Protein AF-Q9ZDQ0-F1 (afdb_monomer_lite)

Radius of gyration: 18.72 Å; chains: 1; bounding box: 50×45×58 Å

Foldseek 3Di:
DDWDKAFPPQPPDDPVVNVVLCCQFVVDWDDLPCVVVLVVLLVVLVVVCVDPCCVPDPVNVLVSLLSQLQSLVNLLLSVLQLSLQSLQSNLVCLCVVRLFDNDPLSSLLSLLLSVVSPHPNSVVVCVPDDDDDPVSNVVSVVSNVLSVVCNVVPVVDTDTPLSSLQSSVVSQCVCCVQAVDGSLVGRDDPDCPHVSNSSVRMHTPDDCPDPPVHDRPDPDDPPPPPDD

pLDDT: mean 81.57, std 16.93, range [29.05, 97.5]

Structure (mmCIF, N/CA/C/O backbone):
data_AF-Q9ZDQ0-F1
#
_entry.id   AF-Q9ZDQ0-F1
#
loop_
_atom_site.group_PDB
_atom_site.id
_atom_site.type_symbol
_atom_site.label_atom_id
_atom_site.label_alt_id
_atom_site.label_comp_id
_atom_site.label_asym_id
_atom_site.label_entity_id
_atom_site.label_seq_id
_atom_site.pdbx_PDB_ins_code
_atom_site.Cartn_x
_atom_site.Cartn_y
_atom_site.Cartn_z
_atom_site.occupancy
_atom_site.B_iso_or_equiv
_atom_site.auth_seq_id
_atom_site.auth_comp_id
_atom_site.auth_asym_id
_atom_site.auth_atom_id
_atom_site.pdbx_PDB_model_num
ATOM 1 N N . MET A 1 1 ? -14.722 -1.500 18.841 1.00 64.31 1 MET A N 1
ATOM 2 C CA . MET A 1 1 ? -14.265 -2.898 18.975 1.00 64.31 1 MET A CA 1
ATOM 3 C C . MET A 1 1 ? -12.975 -2.979 18.197 1.00 64.31 1 MET A C 1
ATOM 5 O O . MET A 1 1 ? -13.022 -2.542 17.053 1.00 64.31 1 MET A O 1
ATOM 9 N N . PRO A 1 2 ? -11.865 -3.436 18.801 1.00 76.50 2 PRO A N 1
ATOM 10 C CA . PRO A 1 2 ? -10.567 -3.371 18.143 1.00 76.50 2 PRO A CA 1
ATOM 11 C C . PRO A 1 2 ? -10.614 -4.144 16.829 1.00 76.50 2 PRO A C 1
ATOM 13 O O . PRO A 1 2 ? -11.207 -5.222 16.775 1.00 76.50 2 PRO A O 1
ATOM 16 N N . PHE A 1 3 ? -9.992 -3.604 15.785 1.00 85.56 3 PHE A N 1
ATOM 17 C CA . PHE A 1 3 ? -9.803 -4.342 14.542 1.00 85.56 3 PHE A CA 1
ATOM 18 C C . PHE A 1 3 ? -9.032 -5.642 14.796 1.00 85.56 3 PHE A C 1
ATOM 20 O O . PHE A 1 3 ? -8.020 -5.654 15.498 1.00 85.56 3 PHE A O 1
ATOM 27 N N . ARG A 1 4 ? -9.524 -6.746 14.230 1.00 88.81 4 ARG A N 1
ATOM 28 C CA . ARG A 1 4 ? -8.978 -8.086 14.454 1.00 88.81 4 ARG A CA 1
ATOM 29 C C . ARG A 1 4 ? -8.427 -8.660 13.157 1.00 88.81 4 ARG A C 1
ATOM 31 O O . ARG A 1 4 ? -9.025 -8.512 12.096 1.00 88.81 4 ARG A O 1
ATOM 38 N N . TYR A 1 5 ? -7.301 -9.350 13.260 1.00 91.00 5 TYR A N 1
ATOM 39 C CA . TYR A 1 5 ? -6.652 -10.056 12.161 1.00 91.00 5 TYR A CA 1
ATOM 40 C C . TYR A 1 5 ? -5.910 -11.277 12.703 1.00 91.00 5 TYR A C 1
ATOM 42 O O . TYR A 1 5 ? -5.689 -11.402 13.909 1.00 91.00 5 TYR A O 1
ATOM 50 N N . LYS A 1 6 ? -5.544 -12.193 11.812 1.00 91.12 6 LYS A N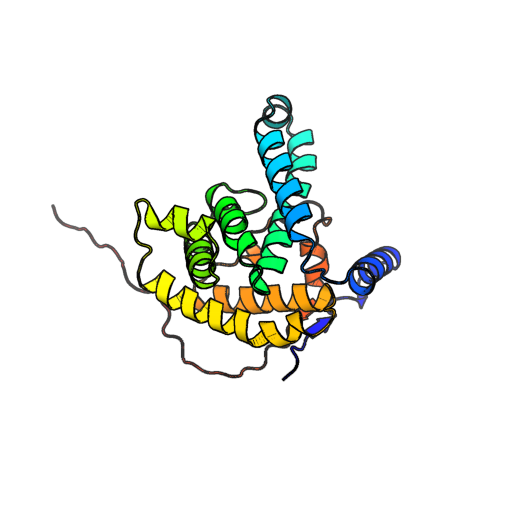 1
ATOM 51 C CA . LYS A 1 6 ? -4.737 -13.378 12.127 1.00 91.12 6 LYS A CA 1
ATOM 52 C C . LYS A 1 6 ? -3.620 -13.525 11.104 1.00 91.12 6 LYS A C 1
ATOM 54 O O . LYS A 1 6 ? -3.782 -13.128 9.949 1.00 91.12 6 LYS A O 1
ATOM 59 N N . ARG A 1 7 ? -2.511 -14.137 11.517 1.00 87.88 7 ARG A N 1
ATOM 60 C CA . ARG A 1 7 ? -1.507 -14.619 10.572 1.00 87.88 7 ARG A CA 1
ATOM 61 C C . ARG A 1 7 ? -1.985 -15.928 9.932 1.00 87.88 7 ARG A C 1
ATOM 63 O O . ARG A 1 7 ? -2.592 -16.756 10.611 1.00 87.88 7 ARG A O 1
ATOM 70 N N . ILE A 1 8 ? -1.724 -16.110 8.642 1.00 87.44 8 ILE A N 1
ATOM 71 C CA . ILE A 1 8 ? -2.087 -17.300 7.857 1.00 87.44 8 ILE A CA 1
ATOM 72 C C . ILE A 1 8 ? -0.880 -17.800 7.056 1.00 87.44 8 ILE A C 1
ATOM 74 O O . ILE A 1 8 ? 0.083 -17.065 6.861 1.00 87.44 8 ILE A O 1
ATOM 78 N N . ASN A 1 9 ? -0.933 -19.053 6.594 1.00 79.50 9 ASN A N 1
ATOM 79 C CA . ASN A 1 9 ? 0.072 -19.672 5.713 1.00 79.50 9 ASN A CA 1
ATOM 80 C C . ASN A 1 9 ? 1.514 -19.731 6.264 1.00 79.50 9 ASN A C 1
ATOM 82 O O . ASN A 1 9 ? 2.447 -19.918 5.496 1.00 79.50 9 ASN A O 1
ATOM 86 N N . ILE A 1 10 ? 1.718 -19.619 7.580 1.00 75.12 10 ILE A N 1
ATOM 87 C CA . ILE A 1 10 ? 3.060 -19.550 8.194 1.00 75.12 10 ILE A CA 1
ATOM 88 C C . ILE A 1 10 ? 3.822 -20.885 8.083 1.00 75.12 10 ILE A C 1
ATOM 90 O O . ILE A 1 10 ? 5.036 -20.903 7.907 1.00 75.12 10 ILE A O 1
ATOM 94 N N . GLU A 1 11 ? 3.123 -22.017 8.182 1.00 67.19 11 GLU A N 1
ATOM 95 C CA . GLU A 1 11 ? 3.738 -23.340 8.385 1.00 67.19 11 GLU A CA 1
ATOM 96 C C . GLU A 1 11 ? 4.517 -23.881 7.171 1.00 67.19 11 GLU A C 1
ATOM 98 O O . GLU A 1 11 ? 5.307 -24.811 7.318 1.00 67.19 11 GLU A O 1
ATOM 103 N N . ASN A 1 12 ? 4.344 -23.286 5.987 1.00 67.94 12 ASN A N 1
ATOM 104 C CA . ASN A 1 12 ? 4.921 -23.780 4.731 1.00 67.94 12 ASN A CA 1
ATOM 105 C C . ASN A 1 12 ? 6.244 -23.106 4.329 1.00 67.94 12 ASN A C 1
ATOM 107 O O . ASN A 1 12 ? 6.793 -23.435 3.276 1.00 67.94 12 ASN A O 1
ATOM 111 N N . HIS A 1 13 ? 6.759 -22.175 5.132 1.00 67.31 13 HIS A N 1
ATOM 112 C CA . HIS A 1 13 ? 7.913 -21.363 4.750 1.00 67.31 13 HIS A CA 1
ATOM 113 C C . HIS A 1 13 ? 9.228 -21.868 5.326 1.00 67.31 13 HIS A C 1
ATOM 115 O O . HIS A 1 13 ? 9.304 -22.427 6.425 1.00 67.31 13 HIS A O 1
ATOM 121 N N . ASN A 1 14 ? 10.302 -21.635 4.570 1.00 69.38 14 ASN A N 1
ATOM 122 C CA . ASN A 1 14 ? 11.639 -21.867 5.091 1.00 69.38 14 ASN A CA 1
ATOM 123 C C . ASN A 1 14 ? 11.929 -20.873 6.241 1.00 69.38 14 ASN A C 1
ATOM 125 O O . ASN A 1 14 ? 11.312 -19.812 6.363 1.00 69.38 14 ASN A O 1
ATOM 129 N N . LYS A 1 15 ? 12.874 -21.220 7.122 1.00 74.00 15 LYS A N 1
ATOM 130 C CA . LYS A 1 15 ? 13.178 -20.412 8.318 1.00 74.00 15 LYS A CA 1
ATOM 131 C C . LYS A 1 15 ? 13.634 -18.985 7.992 1.00 74.00 15 LYS A C 1
ATOM 133 O O . LYS A 1 15 ? 13.410 -18.091 8.805 1.00 74.00 15 LYS A O 1
ATOM 138 N N . ASP A 1 16 ? 14.277 -18.780 6.847 1.00 74.50 16 ASP A N 1
ATOM 139 C CA . ASP A 1 16 ? 14.817 -17.477 6.459 1.00 74.50 16 ASP A CA 1
ATOM 140 C C . ASP A 1 16 ? 13.704 -16.533 5.984 1.00 74.50 16 ASP A C 1
ATOM 142 O O . ASP A 1 16 ? 13.668 -15.379 6.404 1.00 74.50 16 ASP A O 1
ATOM 146 N N . GLU A 1 17 ? 12.738 -17.035 5.211 1.00 70.06 17 GLU A N 1
ATOM 147 C CA . GLU A 1 17 ? 11.522 -16.312 4.818 1.00 70.06 17 GLU A CA 1
ATOM 148 C C . GLU A 1 17 ? 10.702 -15.908 6.042 1.00 70.06 17 GLU A C 1
ATOM 150 O O . GLU A 1 17 ? 10.296 -14.753 6.152 1.00 70.06 17 GLU A O 1
ATOM 155 N N . LEU A 1 18 ? 10.533 -16.822 7.006 1.00 72.00 18 LEU A N 1
ATOM 156 C CA . LEU A 1 18 ? 9.861 -16.523 8.272 1.00 72.00 18 LEU A CA 1
ATOM 157 C C . LEU A 1 18 ? 10.600 -15.460 9.083 1.00 72.00 18 LEU A C 1
ATOM 159 O O . LEU A 1 18 ? 9.971 -14.567 9.643 1.00 72.00 18 LEU A O 1
ATOM 163 N N . LYS A 1 19 ? 11.935 -15.500 9.112 1.00 78.25 19 LYS A N 1
ATOM 164 C CA . LYS A 1 19 ? 12.730 -14.469 9.782 1.00 78.25 19 LYS A CA 1
ATOM 165 C C . LYS A 1 19 ? 12.579 -13.110 9.097 1.00 78.25 19 LYS A C 1
ATOM 167 O O . LYS A 1 19 ? 12.442 -12.106 9.790 1.00 78.25 19 LYS A O 1
ATOM 172 N N . SER A 1 20 ? 12.595 -13.057 7.765 1.00 74.81 20 SER A N 1
ATOM 173 C CA . SER A 1 20 ? 12.363 -11.823 7.004 1.00 74.81 20 SER A CA 1
ATOM 174 C C . SER A 1 20 ? 10.948 -11.281 7.200 1.00 74.81 20 SER A C 1
ATOM 176 O O . SER A 1 20 ? 10.789 -10.076 7.392 1.00 74.81 20 SER A O 1
ATOM 178 N N . LEU A 1 21 ? 9.946 -12.165 7.209 1.00 74.25 21 LEU A N 1
ATOM 179 C CA . LEU A 1 21 ? 8.557 -11.861 7.541 1.00 74.25 21 LEU A CA 1
ATOM 180 C C . LEU A 1 21 ? 8.470 -11.253 8.945 1.00 74.25 21 LEU A C 1
ATOM 182 O O . LEU A 1 21 ? 8.011 -10.127 9.088 1.00 74.25 21 LEU A O 1
ATOM 186 N N . ASP A 1 22 ? 8.990 -11.931 9.968 1.00 76.69 22 ASP A N 1
ATOM 187 C CA . ASP A 1 22 ? 8.963 -11.442 11.349 1.00 76.69 22 ASP A CA 1
ATOM 188 C C . ASP A 1 22 ? 9.745 -10.138 11.526 1.00 76.69 22 ASP A C 1
ATOM 190 O O . ASP A 1 22 ? 9.294 -9.248 12.244 1.00 76.69 22 ASP A O 1
ATOM 194 N N . MET A 1 23 ? 10.900 -9.982 10.876 1.00 75.81 23 MET A N 1
ATOM 195 C CA . MET A 1 23 ? 11.626 -8.712 10.890 1.00 75.81 23 MET A CA 1
ATOM 196 C C . MET A 1 23 ? 10.771 -7.602 10.283 1.00 75.81 23 MET A C 1
ATOM 198 O O . MET A 1 23 ? 10.612 -6.550 10.894 1.00 75.81 23 MET A O 1
ATOM 202 N N . MET A 1 24 ? 10.173 -7.833 9.114 1.00 71.75 24 MET A N 1
ATOM 203 C CA . MET A 1 24 ? 9.351 -6.822 8.461 1.00 71.75 24 MET A CA 1
ATOM 204 C C . MET A 1 24 ? 8.116 -6.462 9.284 1.00 71.75 24 MET A C 1
ATOM 206 O O . MET A 1 24 ? 7.836 -5.277 9.463 1.00 71.75 24 MET A O 1
ATOM 210 N N . LEU A 1 25 ? 7.394 -7.473 9.759 1.00 70.94 25 LEU A N 1
ATOM 211 C CA . LEU A 1 25 ? 6.097 -7.328 10.404 1.00 70.94 25 LEU A CA 1
ATOM 212 C C . LEU A 1 25 ? 6.203 -6.819 11.846 1.00 70.94 25 LEU A C 1
ATOM 214 O O . LEU A 1 25 ? 5.351 -6.039 12.269 1.00 70.94 25 LEU A O 1
ATOM 218 N N . ASN A 1 26 ? 7.255 -7.203 12.581 1.00 64.62 26 ASN A N 1
ATOM 219 C CA . ASN A 1 26 ? 7.435 -6.806 13.981 1.00 64.62 26 ASN A CA 1
ATOM 220 C C . ASN A 1 26 ? 8.299 -5.544 14.161 1.00 64.62 26 ASN A C 1
ATOM 222 O O . ASN A 1 26 ? 8.209 -4.908 15.209 1.00 64.62 26 ASN A O 1
ATOM 226 N N . GLN A 1 27 ? 9.162 -5.181 13.198 1.00 61.66 27 GLN A N 1
ATOM 227 C CA . GLN A 1 27 ? 10.071 -4.027 13.349 1.00 61.66 27 GLN A CA 1
ATOM 228 C C . GLN A 1 27 ? 9.581 -2.760 12.645 1.00 61.66 27 GLN A C 1
ATOM 230 O O . GLN A 1 27 ? 10.021 -1.666 13.000 1.00 61.66 27 GLN A O 1
ATOM 235 N N . ASN A 1 28 ? 8.668 -2.870 11.677 1.00 60.03 28 ASN A N 1
ATOM 236 C CA . ASN A 1 28 ? 8.104 -1.704 11.008 1.00 60.03 28 ASN A CA 1
ATOM 237 C C . ASN A 1 28 ? 6.747 -1.361 11.619 1.00 60.03 28 ASN A C 1
ATOM 239 O O . ASN A 1 28 ? 5.726 -1.980 11.322 1.00 60.03 28 ASN A O 1
ATOM 243 N N . TYR A 1 29 ? 6.740 -0.343 12.473 1.00 56.78 29 TYR A N 1
ATOM 244 C CA . TYR A 1 29 ? 5.507 0.344 12.824 1.00 56.78 29 TYR A CA 1
ATOM 245 C C . TYR A 1 29 ? 5.099 1.259 11.676 1.00 56.78 29 TYR A C 1
ATOM 247 O O . TYR A 1 29 ? 5.937 1.836 10.966 1.00 56.78 29 TYR A O 1
ATOM 255 N N . PHE A 1 30 ? 3.793 1.366 11.465 1.00 63.38 30 PHE A N 1
ATOM 256 C CA . PHE A 1 30 ? 3.258 2.238 10.444 1.00 63.38 30 PHE A CA 1
ATOM 257 C C . PHE A 1 30 ? 3.304 3.683 10.930 1.00 63.38 30 PHE A C 1
ATOM 259 O O . PHE A 1 30 ? 2.429 4.158 11.649 1.00 63.38 30 PHE A O 1
ATOM 266 N N . TYR A 1 31 ? 4.367 4.382 10.549 1.00 55.50 31 TYR A N 1
ATOM 267 C CA . TYR A 1 31 ? 4.528 5.792 10.859 1.00 55.50 31 TYR A CA 1
ATOM 268 C C . TYR A 1 31 ? 3.686 6.628 9.898 1.00 55.50 31 TYR A C 1
ATOM 270 O O . TYR A 1 31 ? 4.005 6.717 8.711 1.00 55.50 31 TYR A O 1
ATOM 278 N N . GLN A 1 32 ? 2.680 7.320 10.437 1.00 57.44 32 GLN A N 1
ATOM 279 C CA . GLN A 1 32 ? 1.882 8.324 9.715 1.00 57.44 32 GLN A CA 1
ATOM 280 C C . GLN A 1 32 ? 2.756 9.415 9.054 1.00 57.44 32 GLN A C 1
ATOM 282 O O . GLN A 1 32 ? 2.352 10.048 8.086 1.00 57.44 32 GLN A O 1
ATOM 287 N N . ASN A 1 33 ? 4.002 9.575 9.511 1.00 59.34 33 ASN A N 1
ATOM 288 C CA . ASN A 1 33 ? 4.962 10.560 9.009 1.00 59.34 33 ASN A CA 1
ATOM 289 C C . ASN A 1 33 ? 5.796 10.099 7.800 1.00 59.34 33 ASN A C 1
ATOM 291 O O . ASN A 1 33 ? 6.716 10.807 7.396 1.00 59.34 33 ASN A O 1
ATOM 295 N N . LYS A 1 34 ? 5.501 8.941 7.196 1.00 78.00 34 LYS A N 1
ATOM 296 C CA . LYS A 1 34 ? 6.222 8.471 5.998 1.00 78.00 34 LYS A CA 1
ATOM 297 C C . LYS A 1 34 ? 5.706 9.059 4.689 1.00 78.00 34 LYS A C 1
ATOM 299 O O . LYS A 1 34 ? 6.321 8.832 3.651 1.00 78.00 34 LYS A O 1
ATOM 304 N N . PHE A 1 35 ? 4.618 9.833 4.708 1.00 86.06 35 PHE A N 1
ATOM 305 C CA . PHE A 1 35 ? 4.045 10.360 3.471 1.00 86.06 35 PHE A CA 1
ATOM 306 C C . PHE A 1 35 ? 5.047 11.174 2.641 1.00 86.06 35 PHE A C 1
ATOM 308 O O . PHE A 1 35 ? 5.123 10.975 1.433 1.00 86.06 35 PHE A O 1
ATOM 315 N N . GLU A 1 36 ? 5.863 12.033 3.259 1.00 90.06 36 GLU A N 1
ATOM 316 C CA . GLU A 1 36 ? 6.855 12.813 2.505 1.00 90.06 36 GLU A CA 1
ATOM 317 C C . GLU A 1 36 ? 7.945 11.929 1.872 1.00 90.06 36 GLU A C 1
ATOM 319 O O . GLU A 1 36 ? 8.396 12.223 0.765 1.00 90.06 36 GLU A O 1
ATOM 324 N N . GLU A 1 37 ? 8.313 10.807 2.499 1.00 89.81 37 GLU A N 1
ATOM 325 C CA . GLU A 1 37 ? 9.218 9.814 1.902 1.00 89.81 37 GLU A CA 1
ATOM 326 C C . GLU A 1 37 ? 8.557 9.097 0.715 1.00 89.81 37 GLU A C 1
ATOM 328 O O . GLU A 1 37 ? 9.162 8.981 -0.351 1.00 89.81 37 GLU A O 1
ATOM 333 N N . ILE A 1 38 ? 7.295 8.677 0.865 1.00 89.94 38 ILE A N 1
ATOM 334 C CA . ILE A 1 38 ? 6.514 8.008 -0.190 1.00 89.94 38 ILE A CA 1
ATOM 335 C C . ILE A 1 38 ? 6.320 8.945 -1.384 1.00 89.94 38 ILE A C 1
ATOM 337 O O . ILE A 1 38 ? 6.561 8.569 -2.529 1.00 89.94 38 ILE A O 1
ATOM 341 N N . LYS A 1 39 ? 5.935 10.195 -1.123 1.00 93.38 39 LYS A N 1
ATOM 342 C CA . LYS A 1 39 ? 5.779 11.250 -2.127 1.00 93.38 39 LYS A CA 1
ATOM 343 C C . LYS A 1 39 ? 7.094 11.542 -2.838 1.00 93.38 39 LYS A C 1
ATOM 345 O O . LYS A 1 39 ? 7.090 11.715 -4.055 1.00 93.38 39 LYS A O 1
ATOM 350 N N . LYS A 1 40 ? 8.212 11.601 -2.107 1.00 93.19 40 LYS A N 1
ATOM 351 C CA . LYS A 1 40 ? 9.537 11.767 -2.709 1.00 93.19 40 LYS A CA 1
ATOM 352 C C . LYS A 1 40 ? 9.852 10.604 -3.652 1.00 93.19 40 LYS A C 1
ATOM 354 O O . LYS A 1 40 ? 10.163 10.883 -4.807 1.00 93.19 40 LYS A O 1
ATOM 359 N N . SER A 1 41 ? 9.684 9.356 -3.200 1.00 90.19 41 SER A N 1
ATOM 360 C CA . SER A 1 41 ? 9.875 8.158 -4.034 1.00 90.19 41 SER A CA 1
ATOM 361 C C . SER A 1 41 ? 9.017 8.234 -5.291 1.00 90.19 41 SER A C 1
ATOM 363 O O . SER A 1 41 ? 9.553 8.226 -6.390 1.00 90.19 41 SER A O 1
ATOM 365 N N . TYR A 1 42 ? 7.707 8.465 -5.141 1.00 93.44 42 TYR A N 1
ATOM 366 C CA . TYR A 1 42 ? 6.778 8.604 -6.262 1.00 93.44 42 TYR A CA 1
ATOM 367 C C . TYR A 1 42 ? 7.252 9.648 -7.281 1.00 93.44 42 TYR A C 1
ATOM 369 O O . TYR A 1 42 ? 7.268 9.401 -8.483 1.00 93.44 42 TYR A O 1
ATOM 377 N N . LEU A 1 43 ? 7.648 10.842 -6.832 1.00 93.50 43 LEU A N 1
ATOM 378 C CA . LEU A 1 43 ? 8.073 11.911 -7.738 1.00 93.50 43 LEU A CA 1
ATOM 379 C C . LEU A 1 43 ? 9.418 11.621 -8.419 1.00 93.50 43 LEU A C 1
ATOM 381 O O . LEU A 1 43 ? 9.610 12.040 -9.562 1.00 93.50 43 LEU A O 1
ATOM 385 N N . GLU A 1 44 ? 10.348 10.953 -7.739 1.00 91.06 44 GLU A N 1
ATOM 386 C CA . GLU A 1 44 ? 11.630 10.515 -8.306 1.00 91.06 44 GLU A CA 1
ATOM 387 C C . GLU A 1 44 ? 11.420 9.408 -9.344 1.00 91.06 44 GLU A C 1
ATOM 389 O O . GLU A 1 44 ? 11.894 9.515 -10.475 1.00 91.06 44 GLU A O 1
ATOM 394 N N . ASP A 1 45 ? 10.595 8.428 -9.012 1.00 88.75 45 ASP A N 1
ATOM 395 C CA . ASP A 1 45 ? 10.205 7.320 -9.872 1.00 88.75 45 ASP A CA 1
ATOM 396 C C . ASP A 1 45 ? 9.488 7.800 -11.147 1.00 88.75 45 ASP A C 1
ATOM 398 O O . ASP A 1 45 ? 9.823 7.398 -12.264 1.00 88.75 45 ASP A O 1
ATOM 402 N N . ARG A 1 46 ? 8.567 8.767 -11.025 1.00 90.12 46 ARG A N 1
ATOM 403 C CA . ARG A 1 46 ? 7.916 9.412 -12.183 1.00 90.12 46 ARG A CA 1
ATOM 404 C C . ARG A 1 46 ? 8.890 10.188 -13.070 1.00 90.12 46 ARG A C 1
ATOM 406 O O . ARG A 1 46 ? 8.596 10.386 -14.250 1.00 90.12 46 ARG A O 1
ATOM 413 N N . LYS A 1 47 ? 10.019 10.666 -12.535 1.00 88.94 47 LYS A N 1
ATOM 414 C CA . LYS A 1 47 ? 11.093 11.252 -13.354 1.00 88.94 47 LYS A CA 1
ATOM 415 C C . LYS A 1 47 ? 11.884 10.154 -14.059 1.00 88.94 47 LYS A C 1
ATOM 417 O O . LYS A 1 47 ? 12.136 10.303 -15.250 1.00 88.94 47 LYS A O 1
ATOM 422 N N . ALA A 1 48 ? 12.197 9.055 -13.371 1.00 85.25 48 ALA A N 1
ATOM 423 C CA . ALA A 1 48 ? 12.881 7.904 -13.958 1.00 85.25 48 ALA A CA 1
ATOM 424 C C . ALA A 1 48 ? 12.090 7.287 -15.126 1.00 85.25 48 ALA A C 1
ATOM 426 O O . ALA A 1 48 ? 12.682 6.948 -16.144 1.00 85.25 48 ALA A O 1
ATOM 427 N N . GLN A 1 49 ? 10.750 7.253 -15.055 1.00 84.88 49 GLN A N 1
ATOM 428 C CA . GLN A 1 49 ? 9.898 6.802 -16.171 1.00 84.88 49 GLN A CA 1
ATOM 429 C C . GLN A 1 49 ? 10.050 7.625 -17.462 1.00 84.88 49 GLN A C 1
ATOM 431 O O . GLN A 1 49 ? 9.664 7.165 -18.535 1.00 84.88 49 GLN A O 1
ATOM 436 N N . LYS A 1 50 ? 10.579 8.851 -17.372 1.00 87.06 50 LYS A N 1
ATOM 437 C CA . LYS A 1 50 ? 10.832 9.726 -18.526 1.00 87.06 50 LYS A CA 1
ATOM 438 C C . LYS A 1 50 ? 12.254 9.586 -19.071 1.00 87.06 50 LYS A C 1
ATOM 440 O O . LYS A 1 50 ? 12.566 10.214 -20.080 1.00 87.06 50 LYS A O 1
ATOM 445 N N . ASP A 1 51 ? 13.112 8.815 -18.406 1.00 89.12 51 ASP A N 1
ATOM 446 C CA . ASP A 1 51 ? 14.491 8.607 -18.827 1.00 89.12 51 ASP A CA 1
ATOM 447 C C . ASP A 1 51 ? 14.533 7.746 -20.109 1.00 89.12 51 ASP A C 1
ATOM 449 O O . ASP A 1 51 ? 13.958 6.652 -20.135 1.00 89.12 51 ASP A O 1
ATOM 453 N N . PRO A 1 52 ? 15.211 8.191 -21.184 1.00 89.69 52 PRO A N 1
ATOM 454 C CA . PRO A 1 52 ? 15.359 7.402 -22.406 1.00 89.69 52 PRO A CA 1
ATOM 455 C C . PRO A 1 52 ? 15.960 6.004 -22.188 1.00 89.69 52 PRO A C 1
ATOM 457 O O . PRO A 1 52 ? 15.606 5.069 -22.909 1.00 89.69 52 PRO A O 1
ATOM 460 N N . GLN A 1 53 ? 16.844 5.831 -21.199 1.00 89.38 53 GLN A N 1
ATOM 461 C CA . GLN A 1 53 ? 17.418 4.531 -20.854 1.00 89.38 53 GLN A CA 1
ATOM 462 C C . GLN A 1 53 ? 16.355 3.600 -20.263 1.00 89.38 53 GLN A C 1
ATOM 464 O O . GLN A 1 53 ? 16.252 2.452 -20.685 1.00 89.38 53 GLN A O 1
ATOM 469 N N . TYR A 1 54 ? 15.509 4.102 -19.356 1.00 87.44 54 TYR A N 1
ATOM 470 C CA . TYR A 1 54 ? 14.363 3.342 -18.846 1.00 87.44 54 TYR A CA 1
ATOM 471 C C . TYR A 1 54 ? 13.425 2.925 -19.986 1.00 87.44 54 TYR A C 1
ATOM 473 O O . TYR A 1 54 ? 12.995 1.777 -20.047 1.00 87.44 54 TYR A O 1
ATOM 481 N N . LEU A 1 55 ? 13.145 3.825 -20.932 1.00 87.31 55 LEU A N 1
ATOM 482 C CA . LEU A 1 55 ? 12.255 3.529 -22.059 1.00 87.31 55 LEU A CA 1
ATOM 483 C C . LEU A 1 55 ? 12.824 2.480 -23.030 1.00 87.31 55 LEU A C 1
ATOM 485 O O . LEU A 1 55 ? 12.053 1.787 -23.695 1.00 87.31 55 LEU A O 1
ATOM 489 N N . SER A 1 56 ? 14.150 2.357 -23.119 1.00 90.75 56 SER A N 1
ATOM 490 C CA . SER A 1 56 ? 14.831 1.491 -24.091 1.00 90.75 56 SER A CA 1
ATOM 491 C C . SER A 1 56 ? 15.346 0.163 -23.526 1.00 90.75 56 SER A C 1
ATOM 493 O O . SER A 1 56 ? 15.562 -0.760 -24.309 1.00 90.75 56 SER A O 1
ATOM 495 N N . ASP A 1 57 ? 15.497 0.023 -22.204 1.00 91.25 57 ASP A N 1
ATOM 496 C CA . ASP A 1 57 ? 16.058 -1.171 -21.557 1.00 91.25 57 ASP A CA 1
ATOM 497 C C . ASP A 1 57 ? 14.984 -1.999 -20.805 1.00 91.25 57 ASP A C 1
ATOM 499 O O . ASP A 1 57 ? 14.529 -1.620 -19.722 1.00 91.25 57 ASP A O 1
ATOM 503 N N . PRO A 1 58 ? 14.573 -3.174 -21.328 1.00 88.69 58 PRO A N 1
ATOM 504 C CA . PRO A 1 58 ? 13.623 -4.061 -20.656 1.00 88.69 58 PRO A CA 1
ATOM 505 C C . PRO A 1 58 ? 14.064 -4.564 -19.276 1.00 88.69 58 PRO A C 1
ATOM 507 O O . PRO A 1 58 ? 13.208 -4.745 -18.414 1.00 88.69 58 PRO A O 1
ATOM 510 N N . GLN A 1 59 ? 15.360 -4.799 -19.050 1.00 88.50 59 GLN A N 1
ATOM 511 C CA . GLN A 1 59 ? 15.850 -5.295 -17.760 1.00 88.50 59 GLN A CA 1
ATOM 512 C C . GLN A 1 59 ? 15.797 -4.193 -16.706 1.00 88.50 59 GLN A C 1
ATOM 514 O O . GLN A 1 59 ? 15.338 -4.431 -15.587 1.00 88.50 59 GLN A O 1
ATOM 519 N N . LEU A 1 60 ? 16.192 -2.974 -17.084 1.00 86.94 60 LEU A N 1
ATOM 520 C CA . LEU A 1 60 ? 16.062 -1.808 -16.217 1.00 86.94 60 LEU A CA 1
ATOM 521 C C . LEU A 1 60 ? 14.598 -1.559 -15.840 1.00 86.94 60 LEU A C 1
ATOM 523 O O . LEU A 1 60 ? 14.316 -1.316 -14.668 1.00 86.94 60 LEU A O 1
ATOM 527 N N . ARG A 1 61 ? 13.660 -1.689 -16.791 1.00 85.75 61 ARG A N 1
ATOM 528 C CA . ARG A 1 61 ? 12.223 -1.555 -16.499 1.00 85.75 61 ARG A CA 1
ATOM 529 C C . ARG A 1 61 ? 11.758 -2.525 -15.423 1.00 85.75 61 ARG A C 1
ATOM 531 O O . ARG A 1 61 ? 11.120 -2.078 -14.483 1.00 85.75 61 ARG A O 1
ATOM 538 N N . VAL A 1 62 ? 12.139 -3.803 -15.489 1.00 83.06 62 VAL A N 1
ATOM 539 C CA . VAL A 1 62 ? 11.770 -4.797 -14.459 1.00 83.06 62 VAL A CA 1
ATOM 540 C C . VAL A 1 62 ? 12.317 -4.419 -13.078 1.00 83.06 62 VAL A C 1
ATOM 542 O O . VAL A 1 62 ? 11.617 -4.558 -12.075 1.00 83.06 62 VAL A O 1
ATOM 545 N N . ILE A 1 63 ? 13.560 -3.932 -13.010 1.00 82.50 63 ILE A N 1
ATOM 546 C CA . ILE A 1 63 ? 14.184 -3.510 -11.746 1.00 82.50 63 ILE A CA 1
ATOM 547 C C . ILE A 1 63 ? 13.470 -2.282 -11.172 1.00 82.50 63 ILE A C 1
ATOM 549 O O . ILE A 1 63 ? 13.218 -2.224 -9.970 1.00 82.50 63 ILE A O 1
ATOM 553 N N . VAL A 1 64 ? 13.153 -1.311 -12.028 1.00 84.50 64 VAL A N 1
ATOM 554 C CA . VAL A 1 64 ? 12.556 -0.032 -11.639 1.00 84.50 64 VAL A CA 1
ATOM 555 C C . VAL A 1 64 ? 11.065 -0.181 -11.299 1.00 84.50 64 VAL A C 1
ATOM 557 O O . VAL A 1 64 ? 10.621 0.339 -10.280 1.00 84.50 64 VAL A O 1
ATOM 560 N N . GLU A 1 65 ? 10.300 -0.952 -12.079 1.00 85.06 65 GLU A N 1
ATOM 561 C CA . GLU A 1 65 ? 8.862 -1.192 -11.866 1.00 85.06 65 GLU A CA 1
ATOM 562 C C . GLU A 1 65 ? 8.560 -1.779 -10.485 1.00 85.06 65 GLU A C 1
ATOM 564 O O . GLU A 1 65 ? 7.574 -1.396 -9.860 1.00 85.06 65 GLU A O 1
ATOM 569 N N . LYS A 1 66 ? 9.452 -2.614 -9.941 1.00 81.81 66 LYS A N 1
ATOM 570 C CA . LYS A 1 66 ? 9.334 -3.127 -8.568 1.00 81.81 66 LYS A CA 1
ATOM 571 C C . LYS A 1 66 ? 9.245 -2.009 -7.514 1.00 81.81 66 LYS A C 1
ATOM 573 O O . LYS A 1 66 ? 8.568 -2.174 -6.496 1.00 81.81 66 LYS A O 1
ATOM 578 N N . TYR A 1 67 ? 9.916 -0.873 -7.719 1.00 85.50 67 TYR A N 1
ATOM 579 C CA . TYR A 1 67 ? 9.799 0.280 -6.815 1.00 85.50 67 TYR A CA 1
ATOM 580 C C . TYR A 1 67 ? 8.463 1.008 -6.986 1.00 85.50 67 TYR A C 1
ATOM 582 O O . TYR A 1 67 ? 7.917 1.524 -6.008 1.00 85.50 67 TYR A O 1
ATOM 590 N N . PHE A 1 68 ? 7.887 0.975 -8.190 1.00 88.88 68 PHE A N 1
ATOM 591 C CA . PHE A 1 68 ? 6.566 1.543 -8.454 1.00 88.88 68 PHE A CA 1
ATOM 592 C C . PHE A 1 68 ? 5.483 0.724 -7.755 1.00 88.88 68 PHE A C 1
ATOM 594 O O . PHE A 1 68 ? 4.643 1.295 -7.066 1.00 88.88 68 PHE A O 1
ATOM 601 N N . GLU A 1 69 ? 5.563 -0.607 -7.846 1.00 87.69 69 GLU A N 1
ATOM 602 C CA . GLU A 1 69 ? 4.683 -1.548 -7.138 1.00 87.69 69 GLU A CA 1
ATOM 603 C C . GLU A 1 69 ? 4.727 -1.320 -5.622 1.00 87.69 69 GLU A C 1
ATOM 605 O O . GLU A 1 69 ? 3.693 -1.200 -4.962 1.00 87.69 69 GLU A O 1
ATOM 610 N N . LYS A 1 70 ? 5.938 -1.191 -5.059 1.00 86.56 70 LYS A N 1
ATOM 611 C CA . LYS A 1 70 ? 6.119 -0.870 -3.638 1.00 86.56 70 LYS A CA 1
ATOM 612 C C . LYS A 1 70 ? 5.481 0.475 -3.281 1.00 86.56 70 LYS A C 1
ATOM 614 O O . LYS A 1 70 ? 4.771 0.558 -2.284 1.00 86.56 70 LYS A O 1
ATOM 619 N N . THR A 1 71 ? 5.722 1.514 -4.077 1.00 89.62 71 THR A N 1
ATOM 620 C CA . THR A 1 71 ? 5.182 2.857 -3.823 1.00 89.62 71 THR A CA 1
ATOM 621 C C . THR A 1 71 ? 3.656 2.879 -3.911 1.00 89.62 71 THR A C 1
ATOM 623 O O . THR A 1 71 ? 3.011 3.494 -3.066 1.00 89.62 71 THR A O 1
ATOM 626 N N . ALA A 1 72 ? 3.059 2.186 -4.885 1.00 91.31 72 ALA A N 1
ATOM 627 C CA . ALA A 1 72 ? 1.609 2.049 -5.001 1.00 91.31 72 ALA A CA 1
ATOM 628 C C . ALA A 1 72 ? 1.003 1.351 -3.775 1.00 91.31 72 ALA A C 1
ATOM 630 O O . ALA A 1 72 ? -0.004 1.809 -3.236 1.00 91.31 72 ALA A O 1
ATOM 631 N N . TRP A 1 73 ? 1.658 0.296 -3.281 1.00 90.12 73 TRP A N 1
ATOM 632 C CA . TRP A 1 73 ? 1.253 -0.367 -2.044 1.00 90.12 73 TRP A CA 1
ATOM 633 C C . TRP A 1 73 ? 1.360 0.560 -0.827 1.00 90.12 73 TRP A C 1
ATOM 635 O O . TRP A 1 73 ? 0.413 0.666 -0.052 1.00 90.12 73 TRP A O 1
ATOM 645 N N . ASP A 1 74 ? 2.472 1.283 -0.676 1.00 89.25 74 ASP A N 1
ATOM 646 C CA . ASP A 1 74 ? 2.662 2.236 0.422 1.00 89.25 74 ASP A CA 1
ATOM 647 C C . ASP A 1 74 ? 1.597 3.352 0.397 1.00 89.25 74 ASP A C 1
ATOM 649 O O . ASP A 1 74 ? 1.076 3.740 1.448 1.00 89.25 74 ASP A O 1
ATOM 653 N N . LEU A 1 75 ? 1.223 3.831 -0.796 1.00 92.38 75 LEU A N 1
ATOM 654 C CA . LEU A 1 75 ? 0.117 4.772 -0.987 1.00 92.38 75 LEU A CA 1
ATOM 655 C C . LEU A 1 75 ? -1.222 4.169 -0.546 1.00 92.38 75 LEU A C 1
ATOM 657 O O . LEU A 1 75 ? -1.937 4.817 0.215 1.00 92.38 75 LEU A O 1
ATOM 661 N N . LEU A 1 76 ? -1.539 2.933 -0.954 1.00 93.25 76 LEU A N 1
ATOM 662 C CA . LEU A 1 76 ? -2.760 2.236 -0.531 1.00 93.25 76 LEU A CA 1
ATOM 663 C C . LEU A 1 76 ? -2.827 2.091 0.994 1.00 93.25 76 LEU A C 1
ATOM 665 O O . LEU A 1 76 ? -3.850 2.410 1.595 1.00 93.25 76 LEU A O 1
ATOM 669 N N . LEU A 1 77 ? -1.736 1.662 1.636 1.00 90.38 77 LEU A N 1
ATOM 670 C CA . LEU A 1 77 ? -1.700 1.487 3.090 1.00 90.38 77 LEU A CA 1
ATOM 671 C C . LEU A 1 77 ? -1.952 2.800 3.851 1.00 90.38 77 LEU A C 1
ATOM 673 O O . LEU A 1 77 ? -2.622 2.789 4.881 1.00 90.38 77 LEU A O 1
ATOM 677 N N . ASN A 1 78 ? -1.437 3.931 3.357 1.00 89.62 78 ASN A N 1
ATOM 678 C CA . ASN A 1 78 ? -1.681 5.240 3.976 1.00 89.62 78 ASN A CA 1
ATOM 679 C C . ASN A 1 78 ? -3.083 5.781 3.654 1.00 89.62 78 ASN A C 1
ATOM 681 O O . ASN A 1 78 ? -3.711 6.415 4.503 1.00 89.62 78 ASN A O 1
ATOM 685 N N . TYR A 1 79 ? -3.598 5.493 2.461 1.00 92.69 79 TYR A N 1
ATOM 686 C CA . TYR A 1 79 ? -4.942 5.876 2.044 1.00 92.69 79 TYR A CA 1
ATOM 687 C C . TYR A 1 79 ? -6.020 5.239 2.930 1.00 92.69 79 TYR A C 1
ATOM 689 O O . TYR A 1 79 ? -6.897 5.943 3.433 1.00 92.69 79 TYR A O 1
ATOM 697 N N . VAL A 1 80 ? -5.920 3.933 3.212 1.00 91.19 80 VAL A N 1
ATOM 698 C CA . VAL A 1 80 ? -6.933 3.212 4.011 1.00 91.19 80 VAL A CA 1
ATOM 699 C C . VAL A 1 80 ? -6.969 3.616 5.485 1.00 91.19 80 VAL A C 1
ATOM 701 O O . VAL A 1 80 ? -7.924 3.282 6.183 1.00 91.19 80 VAL A O 1
ATOM 704 N N . ILE A 1 81 ? -5.957 4.344 5.963 1.00 87.50 81 ILE A N 1
ATOM 705 C CA . ILE A 1 81 ? -5.953 4.923 7.311 1.00 87.50 81 ILE A CA 1
ATOM 706 C C . ILE A 1 81 ? -6.228 6.429 7.339 1.00 87.50 81 ILE A C 1
ATOM 708 O O . ILE A 1 81 ? -6.101 7.055 8.389 1.00 87.50 81 ILE A O 1
ATOM 712 N N . GLY A 1 82 ? -6.605 7.012 6.200 1.00 89.38 82 GLY A N 1
ATOM 713 C CA . GLY A 1 82 ? -7.076 8.391 6.126 1.00 89.38 82 GLY A CA 1
ATOM 714 C C . GLY A 1 82 ? -5.995 9.452 5.924 1.00 89.38 82 GLY A C 1
ATOM 715 O O . GLY A 1 82 ? -6.284 10.631 6.120 1.00 89.38 82 GLY A O 1
ATOM 716 N N . VAL A 1 83 ? -4.772 9.096 5.502 1.00 89.88 83 VAL A N 1
ATOM 717 C CA . VAL A 1 83 ? -3.772 10.103 5.095 1.00 89.88 83 VAL A CA 1
ATOM 718 C C . VAL A 1 83 ? -4.222 10.735 3.780 1.00 89.88 83 VAL A C 1
ATOM 720 O O . VAL A 1 83 ? -3.971 10.208 2.693 1.00 89.88 83 VAL A O 1
ATOM 723 N N . LYS A 1 84 ? -4.921 11.864 3.884 1.00 92.50 84 LYS A N 1
ATOM 724 C CA . LYS A 1 84 ? -5.631 12.507 2.772 1.00 92.50 84 LYS A CA 1
ATOM 725 C C . LYS A 1 84 ? -4.742 12.770 1.556 1.00 92.50 84 LYS A C 1
ATOM 727 O O . LYS A 1 84 ? -5.152 12.481 0.436 1.00 92.50 84 LYS A O 1
ATOM 732 N N . GLU A 1 85 ? -3.504 13.218 1.765 1.00 92.81 85 GLU A N 1
ATOM 733 C CA . GLU A 1 85 ? -2.595 13.629 0.693 1.00 92.81 85 GLU A CA 1
ATOM 734 C C . GLU A 1 85 ? -2.214 12.472 -0.242 1.00 92.81 85 GLU A C 1
ATOM 736 O O . GLU A 1 85 ? -1.754 12.710 -1.357 1.00 92.81 85 GLU A O 1
ATOM 741 N N . THR A 1 86 ? -2.406 11.218 0.181 1.00 93.81 86 THR A N 1
ATOM 742 C CA . THR A 1 86 ? -2.110 10.027 -0.633 1.00 93.81 86 THR A CA 1
ATOM 743 C C . THR A 1 86 ? -3.131 9.790 -1.734 1.00 93.81 86 THR A C 1
ATOM 745 O O . THR A 1 86 ? -2.767 9.228 -2.767 1.00 93.81 86 THR A O 1
ATOM 748 N N . ALA A 1 87 ? -4.374 10.252 -1.554 1.00 95.81 87 ALA A N 1
ATOM 749 C CA . ALA A 1 87 ? -5.480 9.965 -2.460 1.00 95.81 87 ALA A CA 1
ATOM 750 C C . ALA A 1 87 ? -5.173 10.418 -3.894 1.00 95.81 87 ALA A C 1
ATOM 752 O O . ALA A 1 87 ? -5.293 9.626 -4.826 1.00 95.81 87 ALA A O 1
ATOM 753 N N . PHE A 1 88 ? -4.672 11.644 -4.076 1.00 96.50 88 PHE A N 1
ATOM 754 C CA . PHE A 1 88 ? -4.307 12.144 -5.402 1.00 96.50 88 PHE A CA 1
ATOM 755 C C . PHE A 1 88 ? -3.221 11.303 -6.086 1.00 96.50 88 PHE A C 1
ATOM 757 O O . PHE A 1 88 ? -3.311 11.026 -7.284 1.00 96.50 88 PHE A O 1
ATOM 764 N N . TYR A 1 89 ? -2.177 10.906 -5.352 1.00 96.81 89 TYR A N 1
ATOM 765 C CA . TYR A 1 89 ? -1.075 10.132 -5.930 1.00 96.81 89 TYR A CA 1
ATOM 766 C C . TYR A 1 89 ? -1.515 8.707 -6.255 1.00 96.81 89 TYR A C 1
ATOM 768 O O . TYR A 1 89 ? -1.172 8.206 -7.319 1.00 96.81 89 TYR A O 1
ATOM 776 N N . LEU A 1 90 ? -2.324 8.085 -5.393 1.00 96.62 90 LEU A N 1
ATOM 777 C CA . LEU A 1 90 ? -2.885 6.762 -5.649 1.00 96.62 90 LEU A CA 1
ATOM 778 C C . LEU A 1 90 ? -3.844 6.781 -6.849 1.00 96.62 90 LEU A C 1
ATOM 780 O O . LEU A 1 90 ? -3.727 5.942 -7.737 1.00 96.62 90 LEU A O 1
ATOM 784 N N . ALA A 1 91 ? -4.726 7.779 -6.942 1.00 97.00 91 ALA A N 1
ATOM 785 C CA . ALA A 1 91 ? -5.583 7.959 -8.110 1.00 97.00 91 ALA A CA 1
ATOM 786 C C . ALA A 1 91 ? -4.768 8.176 -9.391 1.00 97.00 91 ALA A C 1
ATOM 788 O O . ALA A 1 91 ? -5.037 7.556 -10.417 1.00 97.00 91 ALA A O 1
ATOM 789 N N . SER A 1 92 ? -3.724 9.008 -9.321 1.00 96.00 92 SER A N 1
ATOM 790 C CA . SER A 1 92 ? -2.796 9.213 -10.436 1.00 96.00 92 SER A CA 1
ATOM 791 C C . SER A 1 92 ? -2.119 7.909 -10.862 1.00 96.00 92 SER A C 1
ATOM 793 O O . SER A 1 92 ? -1.880 7.723 -12.058 1.00 96.00 92 SER A O 1
ATOM 795 N N . SER A 1 93 ? -1.843 6.994 -9.928 1.00 95.94 93 SER A N 1
ATOM 796 C CA . SER A 1 93 ? -1.321 5.669 -10.259 1.00 95.94 93 SER A CA 1
ATOM 797 C C . SER A 1 93 ? -2.304 4.866 -11.103 1.00 95.94 93 SER A C 1
ATOM 799 O O . SER A 1 93 ? -1.900 4.361 -12.148 1.00 95.94 93 SER A O 1
ATOM 801 N N . TYR A 1 94 ? -3.585 4.831 -10.723 1.00 96.75 94 TYR A N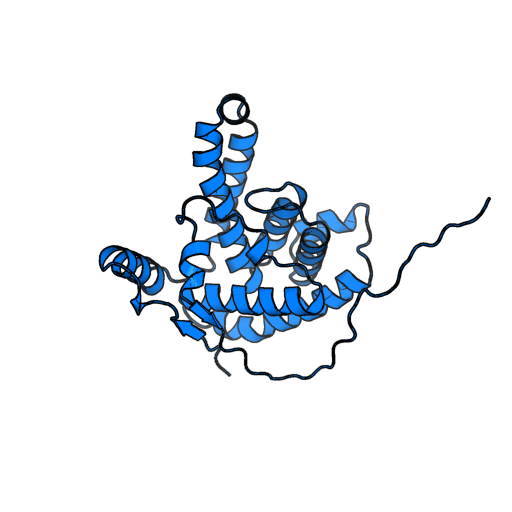 1
ATOM 802 C CA . TYR A 1 94 ? -4.641 4.146 -11.481 1.00 96.75 94 TYR A CA 1
ATOM 803 C C . TYR A 1 94 ? -4.920 4.779 -12.847 1.00 96.75 94 TYR A C 1
ATOM 805 O O . TYR A 1 94 ? -5.207 4.070 -13.804 1.00 96.75 94 TYR A O 1
ATOM 813 N N . ILE A 1 95 ? -4.768 6.099 -12.987 1.00 94.56 95 ILE A N 1
ATOM 814 C CA . ILE A 1 95 ? -4.898 6.774 -14.291 1.00 94.56 95 ILE A CA 1
ATOM 815 C C . ILE A 1 95 ? -3.764 6.356 -15.235 1.00 94.56 95 ILE A C 1
ATOM 817 O O . ILE A 1 95 ? -3.975 6.141 -16.426 1.00 94.56 95 ILE A O 1
ATOM 821 N N . ASN A 1 96 ? -2.538 6.249 -14.719 1.00 92.56 96 ASN A N 1
ATOM 822 C CA . ASN A 1 96 ? -1.335 6.107 -15.543 1.00 92.56 96 ASN A CA 1
ATOM 823 C C . ASN A 1 96 ? -0.744 4.687 -15.574 1.00 92.56 96 ASN A C 1
ATOM 825 O O . ASN A 1 96 ? 0.285 4.496 -16.217 1.00 92.56 96 ASN A O 1
ATOM 829 N N . GLY A 1 97 ? -1.322 3.728 -14.848 1.00 91.38 97 GLY A N 1
ATOM 830 C CA . GLY A 1 97 ? -0.775 2.375 -14.710 1.00 91.38 97 GLY A CA 1
ATOM 831 C C . GLY A 1 97 ? 0.568 2.333 -13.967 1.00 91.38 97 GLY A C 1
ATOM 832 O O . GLY A 1 97 ? 1.493 1.630 -14.366 1.00 91.38 97 GLY A O 1
ATOM 833 N N . TYR A 1 98 ? 0.741 3.158 -12.928 1.00 90.94 98 TYR A N 1
ATOM 834 C CA . TYR A 1 98 ? 1.997 3.235 -12.169 1.00 90.94 98 TYR A CA 1
ATOM 835 C C . TYR A 1 98 ? 2.010 2.214 -11.021 1.00 90.94 98 TYR A C 1
ATOM 837 O O . TYR A 1 98 ? 1.387 2.436 -9.986 1.00 90.94 98 TYR A O 1
ATOM 845 N N . GLY A 1 99 ? 2.710 1.089 -11.210 1.00 89.25 99 GLY A N 1
ATOM 846 C CA . GLY A 1 99 ? 2.773 -0.004 -10.222 1.00 89.25 99 GLY A CA 1
ATOM 847 C C . GLY A 1 99 ? 1.443 -0.743 -10.009 1.00 89.25 99 GLY A C 1
ATOM 848 O O . GLY A 1 99 ? 1.343 -1.591 -9.122 1.00 89.25 99 GLY A O 1
ATOM 849 N N . VAL A 1 100 ? 0.432 -0.396 -10.806 1.00 92.88 100 VAL A N 1
ATOM 850 C CA . VAL A 1 100 ? -0.934 -0.917 -10.781 1.00 92.88 100 VAL A CA 1
ATOM 851 C C . VAL A 1 100 ? -1.454 -1.058 -12.204 1.00 92.88 100 VAL A C 1
ATOM 853 O O . VAL A 1 100 ? -0.975 -0.372 -13.110 1.00 92.88 100 VAL A O 1
ATOM 856 N N . ASP A 1 101 ? -2.468 -1.891 -12.393 1.00 93.88 101 ASP A N 1
ATOM 857 C CA . ASP A 1 101 ? -3.298 -1.854 -13.593 1.00 93.88 101 ASP A CA 1
ATOM 858 C C . ASP A 1 101 ? -4.093 -0.547 -13.669 1.00 93.88 101 ASP A C 1
ATOM 860 O O . ASP A 1 101 ? -4.493 0.028 -12.652 1.00 93.88 101 ASP A O 1
ATOM 864 N N . GLN A 1 102 ? -4.314 -0.064 -14.893 1.00 95.94 102 GLN A N 1
ATOM 865 C CA . GLN A 1 102 ? -5.184 1.085 -15.105 1.00 95.94 102 GLN A CA 1
ATOM 866 C C . GLN A 1 102 ? -6.628 0.715 -14.774 1.00 95.94 102 GLN A C 1
ATOM 868 O O . GLN A 1 102 ? -7.152 -0.270 -15.291 1.00 95.94 102 GLN A O 1
ATOM 873 N N . ASP A 1 103 ? -7.271 1.531 -13.944 1.00 96.94 103 ASP A N 1
ATOM 874 C CA . ASP A 1 103 ? -8.655 1.320 -13.533 1.00 96.94 103 ASP A CA 1
ATOM 875 C C . ASP A 1 103 ? -9.341 2.674 -13.306 1.00 96.94 103 ASP A C 1
ATOM 877 O O . ASP A 1 103 ? -9.058 3.398 -12.347 1.00 96.94 103 ASP A O 1
ATOM 881 N N . GLU A 1 104 ? -10.227 3.035 -14.234 1.00 95.12 104 GLU A N 1
ATOM 882 C CA . GLU A 1 104 ? -10.959 4.303 -14.215 1.00 95.12 104 GLU A CA 1
ATOM 883 C C . GLU A 1 104 ? -11.918 4.402 -13.022 1.00 95.12 104 GLU A C 1
ATOM 885 O O . GLU A 1 104 ? -12.071 5.463 -12.418 1.00 95.12 104 GLU A O 1
ATOM 890 N N . PHE A 1 105 ? -12.544 3.291 -12.629 1.00 96.31 105 PHE A N 1
ATOM 891 C CA . PHE A 1 105 ? -13.433 3.297 -11.476 1.00 96.31 105 PHE A CA 1
ATOM 892 C C . PHE A 1 105 ? -12.641 3.561 -10.193 1.00 96.31 105 PHE A C 1
ATOM 894 O O . PHE A 1 105 ? -13.023 4.425 -9.400 1.00 96.31 105 PHE A O 1
ATOM 901 N N . LEU A 1 106 ? -11.521 2.856 -9.995 1.00 97.50 106 LEU A N 1
ATOM 902 C CA . LEU A 1 106 ? -10.673 3.054 -8.819 1.00 97.50 106 LEU A CA 1
ATOM 903 C C . LEU A 1 106 ? -10.035 4.442 -8.806 1.00 97.50 106 LEU A C 1
ATOM 905 O O . LEU A 1 106 ? -9.929 5.033 -7.730 1.00 97.50 106 LEU A O 1
ATOM 909 N N . SER A 1 107 ? -9.652 5.007 -9.954 1.00 96.50 107 SER A N 1
ATOM 910 C CA . SER A 1 107 ? -9.121 6.374 -10.001 1.00 96.50 107 SER A CA 1
ATOM 911 C C . SER A 1 107 ? -10.164 7.400 -9.542 1.00 96.50 107 SER A C 1
ATOM 913 O O . SER A 1 107 ? -9.895 8.181 -8.623 1.00 96.50 107 SER A O 1
ATOM 915 N N . HIS A 1 108 ? -11.379 7.342 -10.095 1.00 96.12 108 HIS A N 1
ATOM 916 C CA . HIS A 1 108 ? -12.485 8.230 -9.750 1.00 96.12 108 HIS A CA 1
ATOM 917 C C . HIS A 1 108 ? -12.942 8.054 -8.301 1.00 96.12 108 HIS A C 1
ATOM 919 O O . HIS A 1 108 ? -13.124 9.044 -7.588 1.00 96.12 108 HIS A O 1
ATOM 925 N N . LEU A 1 109 ? -13.075 6.811 -7.829 1.00 97.50 109 LEU A N 1
ATOM 926 C CA . LEU A 1 109 ? -13.416 6.524 -6.437 1.00 97.50 109 LEU A CA 1
ATOM 927 C C . LEU A 1 109 ? -12.357 7.081 -5.480 1.00 97.50 109 LEU A C 1
ATOM 929 O O . LEU A 1 109 ? -12.692 7.714 -4.478 1.00 97.50 109 LEU A O 1
ATOM 933 N N . THR A 1 110 ? -11.077 6.899 -5.807 1.00 97.50 110 THR A N 1
ATOM 934 C CA . THR A 1 110 ? -9.969 7.380 -4.974 1.00 97.50 110 THR A CA 1
ATOM 935 C C . THR A 1 110 ? -9.943 8.906 -4.904 1.00 97.50 110 THR A C 1
ATOM 937 O O . THR A 1 110 ? -9.808 9.446 -3.805 1.00 97.50 110 THR A O 1
ATOM 940 N N . LEU A 1 111 ? -10.156 9.608 -6.026 1.00 96.25 111 LEU A N 1
ATOM 941 C CA . LEU A 1 111 ? -10.292 11.073 -6.045 1.00 96.25 111 LEU A CA 1
ATOM 942 C C . LEU A 1 111 ? -11.500 11.544 -5.230 1.00 96.25 111 LEU A C 1
ATOM 944 O O . LEU A 1 111 ? -11.370 12.470 -4.430 1.00 96.25 111 LEU A O 1
ATOM 948 N N . ALA A 1 112 ? -12.660 10.894 -5.380 1.00 96.00 112 ALA A N 1
ATOM 949 C CA . ALA A 1 112 ? -13.870 11.237 -4.633 1.00 96.00 112 ALA A CA 1
ATOM 950 C C . ALA A 1 112 ? -13.663 11.108 -3.116 1.00 96.00 112 ALA A C 1
ATOM 952 O O . ALA A 1 112 ? -14.047 11.995 -2.350 1.00 96.00 112 ALA A O 1
ATOM 953 N N . VAL A 1 113 ? -13.020 10.025 -2.670 1.00 96.88 113 VAL A N 1
ATOM 954 C CA . VAL A 1 113 ? -12.635 9.849 -1.262 1.00 96.88 113 VAL A CA 1
ATOM 955 C C . VAL A 1 113 ? -11.606 10.904 -0.848 1.00 96.88 113 VAL A C 1
ATOM 957 O O . VAL A 1 113 ? -11.754 11.490 0.221 1.00 96.88 113 VAL A O 1
ATOM 960 N N . GLY A 1 114 ? -10.620 11.218 -1.695 1.00 96.06 114 GLY A N 1
ATOM 961 C CA . GLY A 1 114 ? -9.638 12.281 -1.455 1.00 96.06 114 GLY A CA 1
ATOM 962 C C . GLY A 1 114 ? -10.276 13.647 -1.201 1.00 96.06 114 GLY A C 1
ATOM 963 O O . GLY A 1 114 ? -9.947 14.306 -0.216 1.00 96.06 114 GLY A O 1
ATOM 964 N N . VAL A 1 115 ? -11.264 14.038 -2.013 1.00 94.81 115 VAL A N 1
ATOM 965 C CA . VAL A 1 115 ? -12.055 15.262 -1.793 1.00 94.81 115 VAL A CA 1
ATOM 966 C C . VAL A 1 115 ? -12.753 15.235 -0.436 1.00 94.81 115 VAL A C 1
ATOM 968 O O . VAL A 1 115 ? -12.684 16.208 0.313 1.00 94.81 115 VAL A O 1
ATOM 971 N N . LYS A 1 116 ? -13.372 14.108 -0.073 1.00 94.88 116 LYS A N 1
ATOM 972 C CA . LYS A 1 116 ? -14.071 13.953 1.214 1.00 94.88 116 LYS A CA 1
ATOM 973 C C . LYS A 1 116 ? -13.122 13.927 2.422 1.00 94.88 116 LYS A C 1
ATOM 975 O O . LYS A 1 116 ? -13.539 14.292 3.521 1.00 94.88 116 LYS A O 1
ATOM 980 N N . LEU A 1 117 ? -11.864 13.527 2.233 1.00 93.62 117 LEU A N 1
ATOM 981 C CA . LEU A 1 117 ? -10.791 13.637 3.230 1.00 93.62 117 LEU A CA 1
ATOM 982 C C . LEU A 1 117 ? -10.158 15.044 3.280 1.00 93.62 117 LEU A C 1
ATOM 984 O O . LEU A 1 117 ? -9.383 15.335 4.191 1.00 93.62 117 LEU A O 1
ATOM 988 N N . GLY A 1 118 ? -10.483 15.929 2.331 1.00 94.75 118 GLY A N 1
ATOM 989 C CA . GLY A 1 118 ? -9.943 17.287 2.252 1.00 94.75 118 GLY A CA 1
ATOM 990 C C . GLY A 1 118 ? -8.553 17.375 1.614 1.00 94.75 118 GLY A C 1
ATOM 991 O O . GLY A 1 118 ? -7.758 18.233 2.006 1.00 94.75 118 GLY A O 1
ATOM 992 N N . ASP A 1 119 ? -8.227 16.479 0.678 1.00 95.00 119 ASP A N 1
ATOM 993 C CA . ASP A 1 119 ? -7.005 16.567 -0.123 1.00 95.00 119 ASP A CA 1
ATOM 994 C C . ASP A 1 119 ? -7.116 17.661 -1.192 1.00 95.00 119 ASP A C 1
ATOM 996 O O . ASP A 1 119 ? -7.895 17.565 -2.142 1.00 95.00 119 ASP A O 1
ATOM 1000 N N . GLU A 1 120 ? -6.285 18.694 -1.066 1.00 95.62 120 GLU A N 1
ATOM 1001 C CA . GLU A 1 120 ? -6.315 19.862 -1.948 1.00 95.62 120 GLU A CA 1
ATOM 1002 C C . GLU A 1 120 ? -6.048 19.519 -3.416 1.00 95.62 120 GLU A C 1
ATOM 1004 O O . GLU A 1 120 ? -6.542 20.208 -4.309 1.00 95.62 120 GLU A O 1
ATOM 1009 N N . LYS A 1 121 ? -5.241 18.485 -3.689 1.00 94.94 121 LYS A N 1
ATOM 1010 C CA . LYS A 1 121 ? -4.925 18.092 -5.067 1.00 94.94 121 LYS A CA 1
ATOM 1011 C C . LYS A 1 121 ? -6.088 17.363 -5.726 1.00 94.94 121 LYS A C 1
ATOM 1013 O O . LYS A 1 121 ? -6.397 17.670 -6.873 1.00 94.94 121 LYS A O 1
ATOM 1018 N N . SER A 1 122 ? -6.747 16.459 -5.003 1.00 95.06 122 SER A N 1
ATOM 1019 C CA . SER A 1 122 ? -7.974 15.803 -5.465 1.00 95.06 122 SER A CA 1
ATOM 1020 C C . SER A 1 122 ? -9.089 16.821 -5.713 1.00 95.06 122 SER A C 1
ATOM 1022 O O . SER A 1 122 ? -9.749 16.748 -6.744 1.00 95.06 122 SER A O 1
ATOM 1024 N N . ILE A 1 123 ? -9.241 17.817 -4.827 1.00 94.44 123 ILE A N 1
ATOM 1025 C CA . ILE A 1 123 ? -10.200 18.924 -5.000 1.00 94.44 123 ILE A CA 1
ATOM 1026 C C . ILE A 1 123 ? -9.902 19.691 -6.290 1.00 94.44 123 ILE A C 1
ATOM 1028 O O . ILE A 1 123 ? -10.749 19.755 -7.171 1.00 94.44 123 ILE A O 1
ATOM 1032 N N . LYS A 1 124 ? -8.665 20.175 -6.464 1.00 93.81 124 LYS A N 1
ATOM 1033 C CA . LYS A 1 124 ? -8.257 20.905 -7.678 1.00 93.81 124 LYS A CA 1
ATOM 1034 C C . LYS A 1 124 ? -8.443 20.097 -8.964 1.00 93.81 124 LYS A C 1
ATOM 1036 O O . LYS A 1 124 ? -8.700 20.688 -10.005 1.00 93.81 124 LYS A O 1
ATOM 1041 N N . MET A 1 125 ? -8.267 18.777 -8.905 1.00 91.44 125 MET A N 1
ATOM 1042 C CA . MET A 1 125 ? -8.436 17.898 -10.061 1.00 91.44 125 MET A CA 1
ATOM 1043 C C . MET A 1 125 ? -9.908 17.747 -10.466 1.00 91.44 125 MET A C 1
ATOM 1045 O O . MET A 1 125 ? -10.193 17.722 -11.658 1.00 91.44 125 MET A O 1
ATOM 1049 N N . LEU A 1 126 ? -10.831 17.678 -9.499 1.00 90.00 126 LEU A N 1
ATOM 1050 C CA . LEU A 1 126 ? -12.267 17.516 -9.763 1.00 90.00 126 LEU A CA 1
ATOM 1051 C C . LEU A 1 126 ? -13.030 18.839 -9.931 1.00 90.00 126 LEU A C 1
ATOM 1053 O O . LEU A 1 126 ? -14.056 18.855 -10.600 1.00 90.00 126 LEU A O 1
ATOM 1057 N N . ASP A 1 127 ? -12.525 19.951 -9.390 1.00 82.25 127 ASP A N 1
ATOM 1058 C CA . ASP A 1 127 ? -13.094 21.293 -9.603 1.00 82.25 127 ASP A CA 1
ATOM 1059 C C . ASP A 1 127 ? -12.942 21.776 -11.061 1.00 82.25 127 ASP A C 1
ATOM 1061 O O . ASP A 1 127 ? -13.560 22.763 -11.455 1.00 82.25 127 ASP A O 1
ATOM 1065 N N . GLY A 1 128 ? -12.095 21.099 -11.846 1.00 64.12 128 GLY A N 1
ATOM 1066 C CA . GLY A 1 128 ? -11.701 21.493 -13.192 1.00 64.12 128 GLY A CA 1
ATOM 1067 C C . GLY A 1 128 ? -12.795 21.322 -14.238 1.00 64.12 128 GLY A C 1
ATOM 1068 O O . GLY A 1 128 ? -13.258 22.319 -14.775 1.00 64.12 128 GLY A O 1
ATOM 1069 N N . GLU A 1 129 ? -13.155 20.091 -14.613 1.00 59.09 129 GLU A N 1
ATOM 1070 C CA . GLU A 1 129 ? -13.884 19.877 -15.880 1.00 59.09 129 GLU A CA 1
ATOM 1071 C C . GLU A 1 129 ? -14.796 18.633 -15.911 1.00 59.09 129 GLU A C 1
ATOM 1073 O O . GLU A 1 129 ? -15.474 18.412 -16.912 1.00 59.09 129 GLU A O 1
ATOM 1078 N N . GLU A 1 130 ? -14.895 17.843 -14.834 1.00 63.78 130 GLU A N 1
ATOM 1079 C CA . GLU A 1 130 ? -15.637 16.576 -14.875 1.00 63.78 130 GLU A CA 1
ATOM 1080 C C . GLU A 1 130 ? -16.336 16.270 -13.544 1.00 63.78 130 GLU A C 1
ATOM 1082 O O . GLU A 1 130 ? -15.711 16.048 -12.505 1.00 63.78 130 GLU A O 1
ATOM 1087 N N . THR A 1 131 ? -17.672 16.270 -13.560 1.00 79.06 131 THR A N 1
ATOM 1088 C CA . THR A 1 131 ? -18.456 15.827 -12.409 1.00 79.06 131 THR A CA 1
ATOM 1089 C C . THR A 1 131 ? -18.438 14.308 -12.348 1.00 79.06 131 THR A C 1
ATOM 1091 O O . THR A 1 131 ? -18.954 13.626 -13.232 1.00 79.06 131 THR A O 1
ATOM 1094 N N . LEU A 1 132 ? -17.881 13.758 -11.267 1.00 88.44 132 LEU A N 1
ATOM 1095 C CA . LEU A 1 132 ? -17.928 12.315 -11.056 1.00 88.44 132 LEU A CA 1
ATOM 1096 C C . LEU A 1 132 ? -19.384 11.821 -10.990 1.00 88.44 132 LEU A C 1
ATOM 1098 O O . LEU A 1 132 ? -20.220 12.473 -10.349 1.00 88.44 132 LEU A O 1
ATOM 1102 N N . PRO A 1 133 ? -19.693 10.649 -11.574 1.00 88.56 133 PRO A N 1
ATOM 1103 C CA . PRO A 1 133 ? -21.015 10.050 -11.487 1.00 88.56 133 PRO A CA 1
ATOM 1104 C C . PRO A 1 133 ? -21.538 9.948 -10.048 1.00 88.56 133 PRO A C 1
ATOM 1106 O O . PRO A 1 133 ? -20.799 9.620 -9.115 1.00 88.56 133 PRO A O 1
ATOM 1109 N N . ALA A 1 134 ? -22.846 10.155 -9.866 1.00 90.00 134 ALA A N 1
ATOM 1110 C CA . ALA A 1 134 ? -23.479 10.152 -8.544 1.00 90.00 134 ALA A CA 1
ATOM 1111 C C . ALA A 1 134 ? -23.248 8.845 -7.763 1.00 90.00 134 ALA A C 1
ATOM 1113 O O . ALA A 1 134 ? -23.071 8.881 -6.546 1.00 90.00 134 ALA A O 1
ATOM 1114 N N . TYR A 1 135 ? -23.192 7.700 -8.452 1.00 91.81 135 TYR A N 1
ATOM 1115 C CA . TYR A 1 135 ? -22.934 6.408 -7.814 1.00 91.81 135 TYR A CA 1
ATOM 1116 C C . TYR A 1 135 ? -21.511 6.316 -7.233 1.00 91.81 135 TYR A C 1
ATOM 1118 O O . TYR A 1 135 ? -21.337 5.755 -6.154 1.00 91.81 135 TYR A O 1
ATOM 1126 N N . ILE A 1 136 ? -20.507 6.926 -7.882 1.00 95.0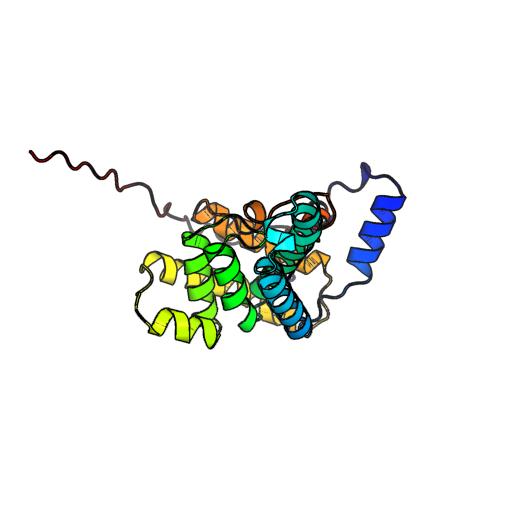6 136 ILE A N 1
ATOM 1127 C CA . ILE A 1 136 ? -19.134 6.996 -7.354 1.00 95.06 136 ILE A CA 1
ATOM 1128 C C . ILE A 1 136 ? -19.108 7.859 -6.094 1.00 95.06 136 ILE A C 1
ATOM 1130 O O . ILE A 1 136 ? -18.505 7.473 -5.097 1.00 95.06 136 ILE A O 1
ATOM 1134 N N . GLN A 1 137 ? -19.814 8.993 -6.097 1.00 93.06 137 GLN A N 1
ATOM 1135 C CA . GLN A 1 137 ? -19.916 9.869 -4.925 1.00 93.06 137 GLN A CA 1
ATOM 1136 C C . GLN A 1 137 ? -20.587 9.175 -3.731 1.00 93.06 137 GLN A C 1
ATOM 1138 O O . GLN A 1 137 ? -20.074 9.245 -2.613 1.00 93.06 137 GLN A O 1
ATOM 1143 N N . GLN A 1 138 ? -21.693 8.463 -3.975 1.00 93.25 138 GLN A N 1
ATOM 1144 C CA . GLN A 1 138 ? -22.391 7.677 -2.953 1.00 93.25 138 GLN A CA 1
ATOM 1145 C C . GLN A 1 138 ? -21.519 6.540 -2.415 1.00 93.25 138 GLN A C 1
ATOM 1147 O O . GLN A 1 138 ? -21.494 6.287 -1.209 1.00 93.25 138 GLN A O 1
ATOM 1152 N N . PHE A 1 139 ? -20.779 5.854 -3.288 1.00 95.56 139 PHE A N 1
ATOM 1153 C CA . PHE A 1 139 ? -19.885 4.787 -2.855 1.00 95.56 139 PHE A CA 1
ATOM 1154 C C . PHE A 1 139 ? -18.679 5.333 -2.077 1.00 95.56 139 PHE A C 1
ATOM 1156 O O . PHE A 1 139 ? -18.320 4.781 -1.038 1.00 95.56 139 PHE A O 1
ATOM 1163 N N . ALA A 1 140 ? -18.137 6.485 -2.481 1.00 96.12 140 ALA A N 1
ATOM 1164 C CA . ALA A 1 140 ? -17.086 7.186 -1.749 1.00 96.12 140 ALA A CA 1
ATOM 1165 C C . ALA A 1 140 ? -17.518 7.565 -0.320 1.00 96.12 140 ALA A C 1
ATOM 1167 O O . ALA A 1 140 ? -16.718 7.443 0.605 1.00 96.12 140 ALA A O 1
ATOM 1168 N N . ASP A 1 141 ? -18.782 7.951 -0.095 1.00 94.62 141 ASP A N 1
ATOM 1169 C CA . ASP A 1 141 ? -19.303 8.177 1.265 1.00 94.62 141 ASP A CA 1
ATOM 1170 C C . ASP A 1 141 ? -19.239 6.913 2.132 1.00 94.62 141 ASP A C 1
ATOM 1172 O O . ASP A 1 141 ? -18.980 6.988 3.336 1.00 94.62 141 ASP A O 1
ATOM 1176 N N . ARG A 1 142 ? -19.447 5.736 1.534 1.00 93.94 142 ARG A N 1
ATOM 1177 C CA . ARG A 1 142 ? -19.341 4.454 2.238 1.00 93.94 142 ARG A CA 1
ATOM 1178 C C . ARG A 1 142 ? -17.884 4.089 2.517 1.00 93.94 142 ARG A C 1
ATOM 1180 O O . ARG A 1 142 ? -17.575 3.719 3.645 1.00 93.94 142 ARG A O 1
ATOM 1187 N N . CYS A 1 143 ? -16.983 4.291 1.555 1.00 95.19 143 CYS A N 1
ATOM 1188 C CA . CYS A 1 143 ? -15.540 4.142 1.772 1.00 95.19 143 CYS A CA 1
ATOM 1189 C C . CYS A 1 143 ? -15.040 5.030 2.923 1.00 95.19 143 CYS A C 1
ATOM 1191 O O . CYS A 1 143 ? -14.293 4.566 3.781 1.00 95.19 143 CYS A O 1
ATOM 1193 N N . ILE A 1 144 ? -15.499 6.285 2.999 1.00 94.56 144 ILE A N 1
ATOM 1194 C CA . ILE A 1 144 ? -15.157 7.198 4.100 1.00 94.56 144 ILE A CA 1
ATOM 1195 C C . ILE A 1 144 ? -15.638 6.661 5.449 1.00 94.56 144 ILE A C 1
ATOM 1197 O O . ILE A 1 144 ? -14.906 6.767 6.430 1.00 94.56 144 ILE A O 1
ATOM 1201 N N . LYS A 1 145 ? -16.842 6.078 5.527 1.00 92.56 145 LYS A N 1
ATOM 1202 C CA . LYS A 1 145 ? -17.327 5.457 6.772 1.00 92.56 145 LYS A CA 1
ATOM 1203 C C . LYS A 1 145 ? -16.409 4.321 7.226 1.00 92.56 145 LYS A C 1
ATOM 1205 O O . LYS A 1 145 ? -16.081 4.270 8.408 1.00 92.56 145 LYS A O 1
ATOM 1210 N N . GLU A 1 146 ? -15.953 3.473 6.304 1.00 90.81 146 GLU A N 1
ATOM 1211 C CA . GLU A 1 146 ? -15.019 2.385 6.625 1.00 90.81 146 GLU A CA 1
ATOM 1212 C C . GLU A 1 146 ? -13.644 2.902 7.073 1.00 90.81 146 GLU A C 1
ATOM 1214 O O . GLU A 1 146 ? -13.127 2.441 8.091 1.00 90.81 146 GLU A O 1
ATOM 1219 N N . ILE A 1 147 ? -13.081 3.910 6.394 1.00 91.12 147 ILE A N 1
ATOM 1220 C CA . ILE A 1 147 ? -11.812 4.545 6.801 1.00 91.12 147 ILE A CA 1
ATOM 1221 C C . ILE A 1 147 ? -11.949 5.157 8.208 1.00 91.12 147 ILE A C 1
ATOM 1223 O O . ILE A 1 147 ? -11.130 4.908 9.097 1.00 91.12 147 ILE A O 1
ATOM 1227 N N . LYS A 1 148 ? -13.036 5.899 8.460 1.00 88.44 148 LYS A N 1
ATOM 1228 C CA . LYS A 1 148 ? -13.279 6.586 9.741 1.00 88.44 148 LYS A CA 1
ATOM 1229 C C . LYS A 1 148 ? -13.607 5.652 10.901 1.00 88.44 148 LYS A C 1
ATOM 1231 O O . LYS A 1 148 ? -13.331 5.996 12.048 1.00 88.44 148 LYS A O 1
ATOM 1236 N N . LYS A 1 149 ? -14.154 4.459 10.634 1.00 84.62 149 LYS A N 1
ATOM 1237 C CA . LYS A 1 149 ? -14.456 3.436 11.656 1.00 84.62 149 LYS A CA 1
ATOM 1238 C C . LYS A 1 149 ? -13.240 3.096 12.516 1.00 84.62 149 LYS A C 1
ATOM 1240 O O . LYS A 1 149 ? -13.381 2.747 13.686 1.00 84.62 149 LYS A O 1
ATOM 1245 N N . HIS A 1 150 ? -12.058 3.204 11.925 1.00 75.44 150 HIS A N 1
ATOM 1246 C CA . HIS A 1 150 ? -10.801 2.796 12.526 1.00 75.44 150 HIS A CA 1
ATOM 1247 C C . HIS A 1 150 ? -9.796 3.927 12.710 1.00 75.44 150 HIS A C 1
ATOM 1249 O O . HIS A 1 150 ? -8.789 3.732 13.386 1.00 75.44 150 HIS A O 1
ATOM 1255 N N . GLU A 1 151 ? -10.078 5.103 12.159 1.00 79.44 151 GLU A N 1
ATOM 1256 C CA . GLU A 1 151 ? -9.205 6.273 12.210 1.00 79.44 151 GLU A CA 1
ATOM 1257 C C . GLU A 1 151 ? -8.754 6.592 13.644 1.00 79.44 151 GLU A C 1
ATOM 1259 O O . GLU A 1 151 ? -7.558 6.683 13.906 1.00 79.44 151 GLU A O 1
ATOM 1264 N N . ALA A 1 152 ? -9.684 6.633 14.605 1.00 77.19 152 ALA A N 1
ATOM 1265 C CA . ALA A 1 152 ? -9.348 6.880 16.007 1.00 77.19 152 ALA A CA 1
ATOM 1266 C C . ALA A 1 152 ? -8.467 5.773 16.620 1.00 77.19 152 ALA A C 1
ATOM 1268 O O . ALA A 1 152 ? -7.616 6.058 17.459 1.00 77.19 152 ALA A O 1
ATOM 1269 N N . GLU A 1 153 ? -8.637 4.509 16.224 1.00 77.12 153 GLU A N 1
ATOM 1270 C CA . GLU A 1 153 ? -7.781 3.416 16.708 1.00 77.12 153 GLU A CA 1
ATOM 1271 C C . GLU A 1 153 ? -6.362 3.527 16.152 1.00 77.12 153 GLU A C 1
ATOM 1273 O O . GLU A 1 153 ? -5.415 3.164 16.841 1.00 77.12 153 GLU A O 1
ATOM 1278 N N . VAL A 1 154 ? -6.223 4.021 14.920 1.00 80.62 154 VAL A N 1
ATOM 1279 C CA . VAL A 1 154 ? -4.932 4.170 14.244 1.00 80.62 154 VAL A CA 1
ATOM 1280 C C . VAL A 1 154 ? -4.206 5.448 14.665 1.00 80.62 154 VAL A C 1
ATOM 1282 O O . VAL A 1 154 ? -2.983 5.459 14.730 1.00 80.62 154 VAL A O 1
ATOM 1285 N N . GLN A 1 155 ? -4.930 6.523 14.980 1.00 77.75 155 GLN A N 1
ATOM 1286 C CA . GLN A 1 155 ? -4.343 7.798 15.405 1.00 77.75 155 GLN A CA 1
ATOM 1287 C C . GLN A 1 155 ? -3.892 7.810 16.871 1.00 77.75 155 GLN A C 1
ATOM 1289 O O . GLN A 1 155 ? -2.995 8.571 17.220 1.00 77.75 155 GLN A O 1
ATOM 1294 N N . ASN A 1 156 ? -4.478 6.971 17.731 1.00 78.25 156 ASN A N 1
ATOM 1295 C CA . ASN A 1 156 ? -4.216 7.005 19.176 1.00 78.25 156 ASN A CA 1
ATOM 1296 C C . ASN A 1 156 ? -3.160 5.998 19.670 1.00 78.25 156 ASN A C 1
ATOM 1298 O O . ASN A 1 156 ? -2.887 5.952 20.870 1.00 78.25 156 ASN A O 1
ATOM 1302 N N . ARG A 1 157 ? -2.578 5.171 18.792 1.00 76.19 157 ARG A N 1
ATOM 1303 C CA . ARG A 1 157 ? -1.490 4.243 19.146 1.00 76.19 157 ARG A CA 1
ATOM 1304 C C . ARG A 1 157 ? -0.625 3.909 17.942 1.00 76.19 157 ARG A C 1
ATOM 1306 O O . ARG A 1 157 ? -1.066 4.024 16.803 1.00 76.19 157 ARG A O 1
ATOM 1313 N N . ASP A 1 158 ? 0.558 3.377 18.217 1.00 74.31 158 ASP A N 1
ATOM 1314 C CA . ASP A 1 158 ? 1.359 2.735 17.187 1.00 74.31 158 ASP A CA 1
ATOM 1315 C C . ASP A 1 158 ? 0.640 1.477 16.682 1.00 74.31 158 ASP A C 1
ATOM 1317 O O . ASP A 1 158 ? 0.234 0.601 17.455 1.00 74.31 158 ASP A O 1
ATOM 1321 N N . VAL A 1 159 ? 0.474 1.397 15.364 1.00 78.38 159 VAL A N 1
ATOM 1322 C CA . VAL A 1 159 ? -0.154 0.265 14.683 1.00 78.38 159 VAL A CA 1
ATOM 1323 C C . VAL A 1 159 ? 0.915 -0.518 13.925 1.00 78.38 159 VAL A C 1
ATOM 1325 O O . VAL A 1 159 ? 1.785 0.064 13.271 1.00 78.38 159 VAL A O 1
ATOM 1328 N N . SER A 1 160 ? 0.872 -1.848 14.024 1.00 82.00 160 SER A N 1
ATOM 1329 C CA . SER A 1 160 ? 1.810 -2.717 13.309 1.00 82.00 160 SER A CA 1
ATOM 1330 C C . SER A 1 160 ? 1.556 -2.675 11.802 1.00 82.00 160 SER A C 1
ATOM 1332 O O . SER A 1 160 ? 0.417 -2.517 11.354 1.00 82.00 160 SER A O 1
ATOM 1334 N N . CYS A 1 161 ? 2.601 -2.880 10.993 1.00 83.06 161 CYS A N 1
ATOM 1335 C CA . CYS A 1 161 ? 2.426 -3.056 9.550 1.00 83.06 161 CYS A CA 1
ATOM 1336 C C . CYS A 1 161 ? 1.437 -4.186 9.213 1.00 83.06 161 CYS A C 1
ATOM 1338 O O . CYS A 1 161 ? 0.683 -4.048 8.254 1.00 83.06 161 CYS A O 1
ATOM 1340 N N . GLU A 1 162 ? 1.383 -5.256 10.013 1.00 85.81 162 GLU A N 1
ATOM 1341 C CA . GLU A 1 162 ? 0.407 -6.347 9.854 1.00 85.81 162 GLU A CA 1
ATOM 1342 C C . GLU A 1 162 ? -1.032 -5.863 9.917 1.00 85.81 162 GLU A C 1
ATOM 1344 O O . GLU A 1 162 ? -1.844 -6.182 9.051 1.00 85.81 162 GLU A O 1
ATOM 1349 N N . GLU A 1 163 ? -1.346 -5.082 10.948 1.00 87.88 163 GLU A N 1
ATOM 1350 C CA . GLU A 1 163 ? -2.692 -4.581 11.147 1.00 87.88 163 GLU A CA 1
ATOM 1351 C C . GLU A 1 163 ? -3.088 -3.659 9.993 1.00 87.88 163 GLU A C 1
ATOM 1353 O O . GLU A 1 163 ? -4.201 -3.758 9.487 1.00 87.88 163 GLU A O 1
ATOM 1358 N N . ILE A 1 164 ? -2.171 -2.817 9.512 1.00 87.94 164 ILE A N 1
ATOM 1359 C CA . ILE A 1 164 ? -2.432 -1.919 8.380 1.00 87.94 164 ILE A CA 1
ATOM 1360 C C . ILE A 1 164 ? -2.625 -2.699 7.075 1.00 87.94 164 ILE A C 1
ATOM 1362 O O . ILE A 1 164 ? -3.544 -2.396 6.318 1.00 87.94 164 ILE A O 1
ATOM 1366 N N . MET A 1 165 ? -1.833 -3.746 6.830 1.00 88.81 165 MET A N 1
ATOM 1367 C CA . MET A 1 165 ? -2.041 -4.649 5.691 1.00 88.81 165 MET A CA 1
ATOM 1368 C C . MET A 1 165 ? -3.402 -5.349 5.772 1.00 88.81 165 MET A C 1
ATOM 1370 O O . MET A 1 165 ? -4.125 -5.427 4.780 1.00 88.81 165 MET A O 1
ATOM 1374 N N . ALA A 1 166 ? -3.785 -5.829 6.955 1.00 90.88 166 ALA A N 1
ATOM 1375 C CA . ALA A 1 166 ? -5.084 -6.453 7.168 1.00 90.88 166 ALA A CA 1
ATOM 1376 C C . ALA A 1 166 ? -6.238 -5.462 6.963 1.00 90.88 166 ALA A C 1
ATOM 1378 O O . ALA A 1 166 ? -7.242 -5.817 6.346 1.00 90.88 166 ALA A O 1
ATOM 1379 N N . ARG A 1 167 ? -6.091 -4.215 7.427 1.00 91.00 167 ARG A N 1
ATOM 1380 C CA . ARG A 1 167 ? -7.048 -3.123 7.187 1.00 91.00 167 ARG A CA 1
ATOM 1381 C C . ARG A 1 167 ? -7.185 -2.824 5.698 1.00 91.00 167 ARG A C 1
ATOM 1383 O O . ARG A 1 167 ? -8.308 -2.715 5.217 1.00 91.00 167 ARG A O 1
ATOM 1390 N N . ALA A 1 168 ? -6.074 -2.785 4.961 1.00 91.94 168 ALA A N 1
ATOM 1391 C CA . ALA A 1 168 ? -6.092 -2.612 3.511 1.00 91.94 168 ALA A CA 1
ATOM 1392 C C . ALA A 1 168 ? -6.838 -3.750 2.802 1.00 91.94 168 ALA A C 1
ATOM 1394 O O . ALA A 1 168 ? -7.681 -3.484 1.953 1.00 91.94 168 ALA A O 1
ATOM 1395 N N . LYS A 1 169 ? -6.613 -5.010 3.202 1.00 92.44 169 LYS A N 1
ATOM 1396 C CA . LYS A 1 169 ? -7.356 -6.167 2.666 1.00 92.44 169 LYS A CA 1
ATOM 1397 C C . LYS A 1 169 ? -8.843 -6.132 3.020 1.00 92.44 169 LYS A C 1
ATOM 1399 O O . LYS A 1 169 ? -9.666 -6.502 2.192 1.00 92.44 169 LYS A O 1
ATOM 1404 N N . ALA A 1 170 ? -9.202 -5.693 4.226 1.00 92.56 170 ALA A N 1
ATOM 1405 C CA . ALA A 1 170 ? -10.602 -5.546 4.624 1.00 92.56 170 ALA A CA 1
ATOM 1406 C C . ALA A 1 170 ? -11.310 -4.458 3.802 1.00 92.56 170 ALA A C 1
ATOM 1408 O O . ALA A 1 170 ? -12.426 -4.669 3.332 1.00 92.56 170 ALA A O 1
ATOM 1409 N N . PHE A 1 171 ? -10.641 -3.320 3.595 1.00 93.62 171 PHE A N 1
ATOM 1410 C CA . PHE A 1 171 ? -11.140 -2.238 2.751 1.00 93.62 171 PHE A CA 1
ATOM 1411 C C . PHE A 1 171 ? -11.274 -2.679 1.289 1.00 93.62 171 PHE A C 1
ATOM 1413 O O . PHE A 1 171 ? -12.309 -2.448 0.669 1.00 93.62 171 PHE A O 1
ATOM 1420 N N . ASP A 1 172 ? -10.270 -3.374 0.751 1.00 94.75 172 ASP A N 1
ATOM 1421 C CA . ASP A 1 172 ? -10.327 -3.926 -0.602 1.00 94.75 172 ASP A CA 1
ATOM 1422 C C . ASP A 1 172 ? -11.473 -4.930 -0.766 1.00 94.75 172 ASP A C 1
ATOM 1424 O O . ASP A 1 172 ? -12.244 -4.831 -1.715 1.00 94.75 172 ASP A O 1
ATOM 1428 N N . TYR A 1 173 ? -11.650 -5.841 0.195 1.00 93.56 173 TYR A N 1
ATOM 1429 C CA . TYR A 1 173 ? -12.767 -6.783 0.197 1.00 93.56 173 TYR A CA 1
ATOM 1430 C C . TYR A 1 173 ? -14.118 -6.058 0.176 1.00 93.56 173 TYR A C 1
ATOM 1432 O O . TYR A 1 173 ? -15.011 -6.434 -0.584 1.00 93.56 173 TYR A O 1
ATOM 1440 N N . PHE A 1 174 ? -14.268 -4.991 0.967 1.00 92.81 174 PHE A N 1
ATOM 1441 C CA . PHE A 1 174 ? -15.457 -4.140 0.942 1.00 92.81 174 PHE A CA 1
ATOM 1442 C C . PHE A 1 174 ? -15.704 -3.540 -0.453 1.00 92.81 174 PHE A C 1
ATOM 1444 O O . PHE A 1 174 ? -16.823 -3.619 -0.957 1.00 92.81 174 PHE A O 1
ATOM 1451 N N . VAL A 1 175 ? -14.675 -3.000 -1.109 1.00 94.69 175 VAL A N 1
ATOM 1452 C CA . VAL A 1 175 ? -14.791 -2.431 -2.463 1.00 94.69 175 VAL A CA 1
ATOM 1453 C C . VAL A 1 175 ? -15.148 -3.520 -3.476 1.00 94.69 175 VAL A C 1
ATOM 1455 O O . VAL A 1 175 ? -16.188 -3.438 -4.129 1.00 94.69 175 VAL A O 1
ATOM 1458 N N . LYS A 1 176 ? -14.365 -4.599 -3.521 1.00 94.94 176 LYS A N 1
ATOM 1459 C CA . LYS A 1 176 ? -14.519 -5.715 -4.460 1.00 94.94 176 LYS A CA 1
ATOM 1460 C C . LYS A 1 176 ? -15.891 -6.366 -4.393 1.00 94.94 176 LYS A C 1
ATOM 1462 O O . LYS A 1 176 ? -16.500 -6.611 -5.428 1.00 94.94 176 LYS A O 1
ATOM 1467 N N . THR A 1 177 ? -16.409 -6.605 -3.190 1.00 92.25 177 THR A N 1
ATOM 1468 C CA . THR A 1 177 ? -17.740 -7.212 -3.009 1.00 92.25 177 THR A CA 1
ATOM 1469 C C . THR A 1 177 ? -18.894 -6.313 -3.451 1.00 92.25 177 THR A C 1
ATOM 1471 O O . THR A 1 177 ? -19.982 -6.820 -3.707 1.00 92.25 177 THR A O 1
ATOM 1474 N N . ASN A 1 178 ? -18.678 -4.999 -3.551 1.00 91.7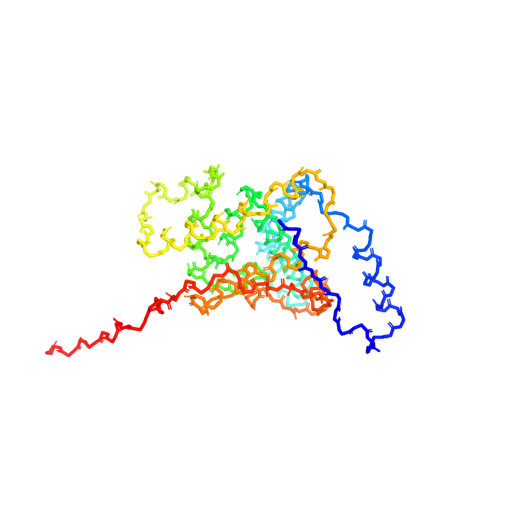5 178 ASN A N 1
ATOM 1475 C CA . ASN A 1 178 ? -19.712 -4.025 -3.903 1.00 91.75 178 ASN A CA 1
ATOM 1476 C C . ASN A 1 178 ? -19.635 -3.534 -5.351 1.00 91.75 178 ASN A C 1
ATOM 1478 O O . ASN A 1 178 ? -20.636 -3.047 -5.871 1.00 91.75 178 ASN A O 1
ATOM 1482 N N . THR A 1 179 ? -18.457 -3.601 -5.972 1.00 93.12 179 THR A N 1
ATOM 1483 C CA . THR A 1 179 ? -18.199 -2.960 -7.271 1.00 93.12 179 THR A CA 1
ATOM 1484 C C . THR A 1 179 ? -17.529 -3.885 -8.280 1.00 93.12 179 THR A C 1
ATOM 1486 O O . THR A 1 179 ? -17.476 -3.543 -9.453 1.00 93.12 179 THR A O 1
ATOM 1489 N N . ASN A 1 180 ? -17.023 -5.047 -7.850 1.00 94.12 180 ASN A N 1
ATOM 1490 C CA . ASN A 1 180 ? -16.190 -5.954 -8.646 1.00 94.12 180 ASN A CA 1
ATOM 1491 C C . ASN A 1 180 ? -14.815 -5.379 -9.068 1.00 94.12 180 ASN A C 1
ATOM 1493 O O . ASN A 1 180 ? -14.127 -5.983 -9.886 1.00 94.12 180 ASN A O 1
ATOM 1497 N N . HIS A 1 181 ? -14.385 -4.257 -8.476 1.00 95.94 181 HIS A N 1
ATOM 1498 C CA . HIS A 1 181 ? -13.034 -3.696 -8.626 1.00 95.94 181 HIS A CA 1
ATOM 1499 C C . HIS A 1 181 ? -12.191 -3.956 -7.372 1.00 95.94 181 HIS A C 1
ATOM 1501 O O . HIS A 1 181 ? -12.719 -3.960 -6.263 1.00 95.94 181 HIS A O 1
ATOM 1507 N N . SER A 1 182 ? -10.877 -4.137 -7.520 1.00 96.00 182 SER A N 1
ATOM 1508 C CA . SER A 1 182 ? -9.980 -4.418 -6.390 1.00 96.00 182 SER A CA 1
ATOM 1509 C C . SER A 1 182 ? -8.694 -3.597 -6.473 1.00 96.00 182 SER A C 1
ATOM 1511 O O . SER A 1 182 ? -7.886 -3.738 -7.391 1.00 96.00 182 SER A O 1
ATOM 1513 N N . TYR A 1 183 ? -8.485 -2.752 -5.464 1.00 94.69 183 TYR A N 1
ATOM 1514 C CA . TYR A 1 183 ? -7.221 -2.069 -5.201 1.00 94.69 183 TYR A CA 1
ATOM 1515 C C . TYR A 1 183 ? -6.071 -3.067 -5.038 1.00 94.69 183 TYR A C 1
ATOM 1517 O O . TYR A 1 183 ? -4.956 -2.821 -5.489 1.00 94.69 183 TYR A O 1
ATOM 1525 N N . TYR A 1 184 ? -6.338 -4.192 -4.375 1.00 92.06 184 TYR A N 1
ATOM 1526 C CA . TYR A 1 184 ? -5.339 -5.213 -4.099 1.00 92.06 184 TYR A CA 1
ATOM 1527 C C . TYR A 1 184 ? -4.922 -5.966 -5.365 1.00 92.06 184 TYR A C 1
ATOM 1529 O O . TYR A 1 184 ? -3.725 -6.131 -5.613 1.00 92.06 184 TYR A O 1
ATOM 1537 N N . ASP A 1 185 ? -5.889 -6.423 -6.163 1.00 92.06 185 ASP A N 1
ATOM 1538 C CA . ASP A 1 185 ? -5.631 -7.253 -7.343 1.00 92.06 185 ASP A CA 1
ATOM 1539 C C . ASP A 1 185 ? -4.944 -6.458 -8.459 1.00 92.06 185 ASP A C 1
ATOM 1541 O O . ASP A 1 185 ? -4.120 -7.022 -9.172 1.00 92.06 185 ASP A O 1
ATOM 1545 N N . THR A 1 186 ? -5.212 -5.151 -8.553 1.00 92.50 186 THR A N 1
ATOM 1546 C CA . THR A 1 186 ? -4.581 -4.259 -9.542 1.00 92.50 186 THR A CA 1
ATOM 1547 C C . THR A 1 186 ? -3.102 -3.997 -9.271 1.00 92.50 186 THR A C 1
ATOM 1549 O O . THR A 1 186 ? -2.362 -3.720 -10.209 1.00 92.50 186 THR A O 1
ATOM 1552 N N . ILE A 1 187 ? -2.630 -4.070 -8.020 1.00 89.88 187 ILE A N 1
ATOM 1553 C CA . ILE A 1 187 ? -1.205 -3.877 -7.707 1.00 89.88 187 ILE A CA 1
ATOM 1554 C C . ILE A 1 187 ? -0.416 -5.072 -8.240 1.00 89.88 187 ILE A C 1
ATOM 1556 O O . ILE A 1 187 ? -0.679 -6.213 -7.860 1.00 89.88 187 ILE A O 1
ATOM 1560 N N . HIS A 1 188 ? 0.578 -4.841 -9.094 1.00 84.88 188 HIS A N 1
ATOM 1561 C CA . HIS A 1 188 ? 1.343 -5.950 -9.665 1.00 84.88 188 HIS A CA 1
ATOM 1562 C C . HIS A 1 188 ? 2.125 -6.690 -8.572 1.00 84.88 188 HIS A C 1
ATOM 1564 O O . HIS A 1 188 ? 2.591 -6.105 -7.594 1.00 84.88 188 HIS A O 1
ATOM 1570 N N . GLU A 1 189 ? 2.250 -8.007 -8.722 1.00 73.06 189 GLU A N 1
ATOM 1571 C CA . GLU A 1 189 ? 3.098 -8.826 -7.858 1.00 73.06 189 GLU A CA 1
ATOM 1572 C C . GLU A 1 189 ? 4.227 -9.428 -8.684 1.00 73.06 189 GLU A C 1
ATOM 1574 O O . GLU A 1 189 ? 4.246 -10.623 -8.985 1.00 73.06 189 GLU A O 1
ATOM 1579 N N . LYS A 1 190 ? 5.185 -8.589 -9.089 1.00 64.69 190 LYS A N 1
ATOM 1580 C CA . LYS A 1 190 ? 6.386 -9.100 -9.741 1.00 64.69 190 LYS A CA 1
ATOM 1581 C C . LYS A 1 190 ? 7.477 -9.279 -8.684 1.00 64.69 190 LYS A C 1
ATOM 1583 O O . LYS A 1 190 ? 7.829 -8.379 -7.926 1.00 64.69 190 LYS A O 1
ATOM 1588 N N . ASN A 1 191 ? 8.070 -10.472 -8.665 1.00 56.16 191 ASN A N 1
ATOM 1589 C CA . ASN A 1 191 ? 9.316 -10.782 -7.953 1.00 56.16 191 ASN A CA 1
ATOM 1590 C C . ASN A 1 191 ? 9.260 -10.859 -6.407 1.00 56.16 191 ASN A C 1
ATOM 1592 O O . ASN A 1 191 ? 10.299 -10.643 -5.781 1.00 56.16 191 ASN A O 1
ATOM 1596 N N . ASN A 1 192 ? 8.109 -11.170 -5.783 1.00 58.16 192 ASN A N 1
ATOM 1597 C CA . ASN A 1 192 ? 7.931 -11.437 -4.330 1.00 58.16 192 ASN A CA 1
ATOM 1598 C C . ASN A 1 192 ? 8.477 -10.376 -3.357 1.00 58.16 192 ASN A C 1
ATOM 1600 O O . ASN A 1 192 ? 8.594 -10.613 -2.157 1.00 58.16 192 ASN A O 1
ATOM 1604 N N . ALA A 1 193 ? 8.856 -9.206 -3.855 1.00 56.81 193 ALA A N 1
ATOM 1605 C CA . ALA A 1 193 ? 9.667 -8.277 -3.084 1.00 56.81 193 ALA A CA 1
ATOM 1606 C C . ALA A 1 193 ? 8.924 -7.000 -2.696 1.00 56.81 193 ALA A C 1
ATOM 1608 O O . ALA A 1 193 ? 9.519 -6.104 -2.094 1.00 56.81 193 ALA A O 1
ATOM 1609 N N . SER A 1 194 ? 7.642 -6.909 -3.037 1.00 63.91 194 SER A N 1
ATOM 1610 C CA . SER A 1 194 ? 6.766 -5.841 -2.581 1.00 63.91 194 SER A CA 1
ATOM 1611 C C . SER A 1 194 ? 6.172 -6.186 -1.214 1.00 63.91 194 SER A C 1
ATOM 1613 O O . SER A 1 194 ? 6.012 -7.348 -0.843 1.00 63.91 194 SER A O 1
ATOM 1615 N N . MET A 1 195 ? 5.796 -5.157 -0.455 1.00 72.62 195 MET A N 1
ATOM 1616 C CA . MET A 1 195 ? 5.041 -5.323 0.790 1.00 72.62 195 MET A CA 1
ATOM 1617 C C . MET A 1 195 ? 3.697 -6.046 0.581 1.00 72.62 195 MET A C 1
ATOM 1619 O O . MET A 1 195 ? 3.208 -6.684 1.512 1.00 72.62 195 MET A O 1
ATOM 1623 N N . LYS A 1 196 ? 3.147 -6.027 -0.645 1.00 81.12 196 LYS A N 1
ATOM 1624 C CA . LYS A 1 196 ? 1.991 -6.843 -1.039 1.00 81.12 196 LYS A CA 1
ATOM 1625 C C . LYS A 1 196 ? 2.242 -8.333 -0.781 1.00 81.12 196 LYS A C 1
ATOM 1627 O O . LYS A 1 196 ? 1.370 -8.983 -0.212 1.00 81.12 196 LYS A O 1
ATOM 1632 N N . HIS A 1 197 ? 3.437 -8.853 -1.081 1.00 80.38 197 HIS A N 1
ATOM 1633 C CA . HIS A 1 197 ? 3.780 -10.259 -0.823 1.00 80.38 197 HIS A CA 1
ATOM 1634 C C . HIS A 1 197 ? 3.579 -10.641 0.655 1.00 80.38 197 HIS A C 1
ATOM 1636 O O . HIS A 1 197 ? 3.018 -11.682 0.985 1.00 80.38 197 HIS A O 1
ATOM 1642 N N . PHE A 1 198 ? 3.963 -9.759 1.577 1.00 79.94 198 PHE A N 1
ATOM 1643 C CA . PHE A 1 198 ? 3.842 -10.031 3.010 1.00 79.94 198 PHE A CA 1
ATOM 1644 C C . PHE A 1 198 ? 2.392 -9.998 3.509 1.00 79.94 198 PHE A C 1
ATOM 1646 O O . PHE A 1 198 ? 2.051 -10.637 4.504 1.00 79.94 198 PHE A O 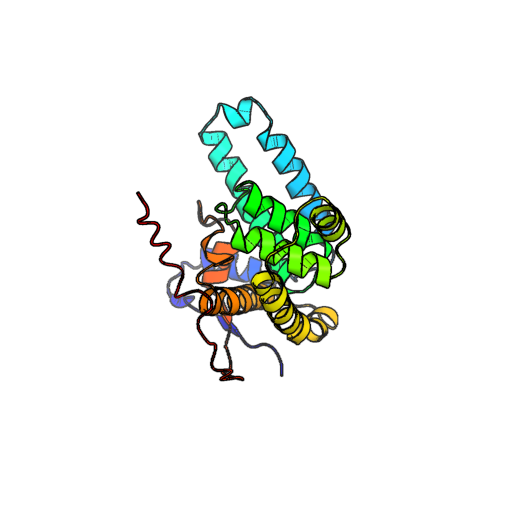1
ATOM 1653 N N . SER A 1 199 ? 1.505 -9.316 2.787 1.00 85.12 199 SER A N 1
ATOM 1654 C CA . SER A 1 199 ? 0.086 -9.270 3.130 1.00 85.12 199 SER A CA 1
ATOM 1655 C C . SER A 1 199 ? -0.663 -10.585 2.842 1.00 85.12 199 SER A C 1
ATOM 1657 O O . SER A 1 199 ? -1.768 -10.787 3.355 1.00 85.12 199 SER A O 1
ATOM 1659 N N . TYR A 1 200 ? -0.068 -11.535 2.103 1.00 84.94 200 TYR A N 1
ATOM 166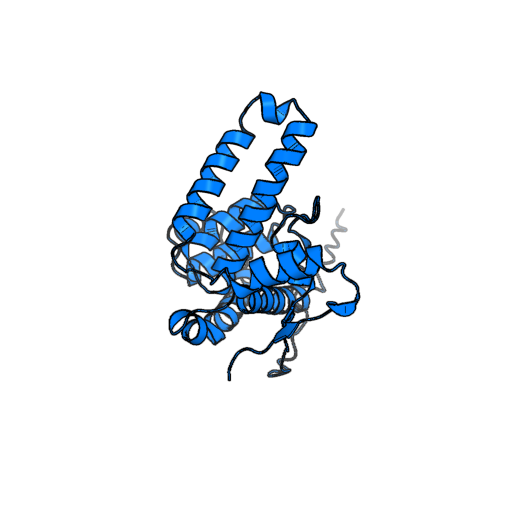0 C CA . TYR A 1 200 ? -0.613 -12.897 1.977 1.00 84.94 200 TYR A CA 1
ATOM 1661 C C . TYR A 1 200 ? -0.579 -13.683 3.287 1.00 84.94 200 TYR A C 1
ATOM 1663 O O . TYR A 1 200 ? -1.339 -14.639 3.437 1.00 84.94 200 TYR A O 1
ATOM 1671 N N . TYR A 1 201 ? 0.250 -13.264 4.243 1.00 85.06 201 TYR A N 1
ATOM 1672 C CA . TYR A 1 201 ? 0.388 -13.917 5.544 1.00 85.06 201 TYR A CA 1
ATOM 1673 C C . TYR A 1 201 ? -0.510 -13.316 6.613 1.00 85.06 201 TYR A C 1
ATOM 1675 O O . TYR A 1 201 ? -0.440 -13.739 7.762 1.00 85.06 201 TYR A O 1
ATOM 1683 N N . VAL A 1 202 ? -1.348 -12.338 6.268 1.00 88.50 202 VAL A N 1
ATOM 1684 C CA . VAL A 1 202 ? -2.245 -11.680 7.216 1.00 88.50 202 VAL A CA 1
ATOM 1685 C C . VAL A 1 202 ? -3.656 -11.634 6.644 1.00 88.50 202 VAL A C 1
ATOM 1687 O O . VAL A 1 202 ? -3.861 -11.271 5.488 1.00 88.50 202 VAL A O 1
ATOM 1690 N N . GLU A 1 203 ? -4.653 -11.997 7.442 1.00 91.12 203 GLU A N 1
ATOM 1691 C CA . GLU A 1 203 ? -6.060 -11.977 7.042 1.00 91.12 203 GLU A CA 1
ATOM 1692 C C . GLU A 1 203 ? -6.896 -11.180 8.052 1.00 91.12 203 GLU A C 1
ATOM 1694 O O . GLU A 1 203 ? -6.792 -11.443 9.258 1.00 91.12 203 GLU A O 1
ATOM 1699 N N . PRO A 1 204 ? -7.723 -10.215 7.602 1.00 92.69 204 PRO A N 1
ATOM 1700 C CA . PRO A 1 204 ? -8.663 -9.542 8.487 1.00 92.69 204 PRO A CA 1
ATOM 1701 C C . PRO A 1 204 ? -9.722 -10.526 8.990 1.00 92.69 204 PRO A C 1
ATOM 1703 O O . PRO A 1 204 ? -10.250 -11.341 8.237 1.00 92.69 204 PRO A O 1
ATOM 1706 N N . ILE A 1 205 ? -10.079 -10.424 10.267 1.00 89.62 205 ILE A N 1
ATOM 1707 C CA . ILE A 1 205 ? -11.244 -11.118 10.815 1.00 89.62 205 ILE A CA 1
ATOM 1708 C C . ILE A 1 205 ? -12.437 -10.192 10.593 1.00 89.62 205 ILE A C 1
ATOM 1710 O O . ILE A 1 205 ? -12.704 -9.290 11.388 1.00 89.62 205 ILE A O 1
ATOM 1714 N N . ILE A 1 206 ? -13.115 -10.392 9.465 1.00 79.12 206 ILE A N 1
ATOM 1715 C CA . ILE A 1 206 ? -14.291 -9.610 9.088 1.00 79.12 206 ILE A CA 1
ATOM 1716 C C . ILE A 1 206 ? -15.469 -10.113 9.918 1.00 79.12 206 ILE A C 1
ATOM 1718 O O . ILE A 1 206 ? -16.035 -11.175 9.669 1.00 79.12 206 ILE A O 1
ATOM 1722 N N . GLU A 1 207 ? -15.822 -9.357 10.948 1.00 64.00 207 GLU A N 1
ATOM 1723 C CA . GLU A 1 207 ? -17.072 -9.576 11.659 1.00 64.00 207 GLU A CA 1
ATOM 1724 C C . GLU A 1 207 ? -18.214 -9.122 10.754 1.00 64.00 207 GLU A C 1
ATOM 1726 O O . GLU A 1 207 ? -18.257 -7.951 10.372 1.00 64.00 207 GLU A O 1
ATOM 1731 N N . ASN A 1 208 ? -19.117 -10.040 10.402 1.00 53.28 208 ASN A N 1
ATOM 1732 C CA . ASN A 1 208 ? -20.341 -9.759 9.647 1.00 53.28 208 ASN A CA 1
ATOM 1733 C C . ASN A 1 208 ? -21.270 -8.835 10.457 1.00 53.28 208 ASN A C 1
ATOM 1735 O O . ASN A 1 208 ? -22.285 -9.266 10.992 1.00 53.28 208 ASN A O 1
ATOM 1739 N N . ASN A 1 209 ? -20.911 -7.558 10.554 1.00 42.12 209 ASN A N 1
ATOM 1740 C CA . ASN A 1 209 ? -21.629 -6.525 11.294 1.00 42.12 209 ASN A CA 1
ATOM 1741 C C . ASN A 1 209 ? -22.229 -5.493 10.330 1.00 42.12 209 ASN A C 1
ATOM 1743 O O . ASN A 1 209 ? -22.050 -4.298 10.523 1.00 42.12 209 ASN A O 1
ATOM 1747 N N . SER A 1 210 ? -22.904 -5.977 9.289 1.00 37.88 210 SER A N 1
ATOM 1748 C CA . SER A 1 210 ? -24.132 -5.409 8.719 1.00 37.88 210 SER A CA 1
ATOM 1749 C C . SER A 1 210 ? -24.473 -6.183 7.447 1.00 37.88 210 SER A C 1
ATOM 1751 O O . SER A 1 210 ? -23.845 -6.037 6.402 1.00 37.88 210 SER A O 1
ATOM 1753 N N . GLN A 1 211 ? -25.515 -7.010 7.524 1.00 33.50 211 GLN A N 1
ATOM 1754 C CA . GLN A 1 211 ? -26.374 -7.244 6.368 1.00 33.50 211 GLN A CA 1
ATOM 1755 C C . GLN A 1 211 ? -27.087 -5.922 6.049 1.00 33.50 211 GLN A C 1
ATOM 1757 O O . GLN A 1 211 ? -28.284 -5.787 6.276 1.00 33.50 211 GLN A O 1
ATOM 1762 N N . ASP A 1 212 ? -26.360 -4.931 5.542 1.00 42.00 212 ASP A N 1
ATOM 1763 C CA . ASP A 1 212 ? -26.998 -4.051 4.579 1.00 42.00 212 ASP A CA 1
ATOM 1764 C C . ASP A 1 212 ? -27.078 -4.914 3.323 1.00 42.00 212 ASP A C 1
ATOM 1766 O O . ASP A 1 212 ? -26.057 -5.251 2.725 1.00 42.00 212 ASP A O 1
ATOM 1770 N N . HIS A 1 213 ? -28.273 -5.413 3.004 1.00 38.03 213 HIS A N 1
ATOM 1771 C CA . HIS A 1 213 ? -28.518 -6.048 1.718 1.00 38.03 213 HIS A CA 1
ATOM 1772 C C . HIS A 1 213 ? -28.159 -5.027 0.639 1.00 38.03 213 HIS A C 1
ATOM 1774 O O . HIS A 1 213 ? -28.861 -4.039 0.437 1.00 38.03 213 HIS A O 1
ATOM 1780 N N . LEU A 1 214 ? -27.010 -5.238 0.013 1.00 45.69 214 LEU A N 1
ATOM 1781 C CA . LEU A 1 214 ? -26.501 -4.393 -1.046 1.00 45.69 214 LEU A CA 1
ATOM 1782 C C . LEU A 1 214 ? -27.183 -4.815 -2.334 1.00 45.69 214 LEU A C 1
ATOM 1784 O O . LEU A 1 214 ? -26.940 -5.916 -2.827 1.00 45.69 214 LEU A O 1
ATOM 1788 N N . GLU A 1 215 ? -28.056 -3.956 -2.859 1.00 42.72 215 GLU A N 1
ATOM 1789 C CA . GLU A 1 215 ? -28.462 -4.087 -4.252 1.00 42.72 215 GLU A CA 1
ATOM 1790 C C . GLU A 1 215 ? -27.192 -3.998 -5.115 1.00 42.72 215 GLU A C 1
ATOM 1792 O O . GLU A 1 215 ? -26.408 -3.057 -4.938 1.00 42.72 215 GLU A O 1
ATOM 1797 N N . PRO A 1 216 ? -26.932 -4.976 -6.001 1.00 46.03 216 PRO A N 1
ATOM 1798 C CA . PRO A 1 216 ? -25.795 -4.909 -6.903 1.00 46.03 216 PRO A CA 1
ATOM 1799 C C . PRO A 1 216 ? -25.921 -3.655 -7.770 1.00 46.03 216 PRO A C 1
ATOM 1801 O O . PRO A 1 216 ? -26.852 -3.506 -8.561 1.00 46.03 216 PRO A O 1
ATOM 1804 N N . ILE A 1 217 ? -24.972 -2.735 -7.617 1.00 50.62 217 ILE A N 1
ATOM 1805 C CA . ILE A 1 217 ? -24.884 -1.540 -8.449 1.00 50.62 217 ILE A CA 1
ATOM 1806 C C . ILE A 1 217 ? -24.254 -1.981 -9.776 1.00 50.62 217 ILE A C 1
ATOM 1808 O O . ILE A 1 217 ? -23.041 -2.154 -9.843 1.00 50.62 217 ILE A O 1
ATOM 1812 N N . GLY A 1 218 ? -25.058 -2.190 -10.827 1.00 44.50 218 GLY A N 1
ATOM 1813 C CA . GLY A 1 218 ? -24.530 -2.300 -12.198 1.00 44.50 218 GLY A CA 1
ATOM 1814 C C . GLY A 1 218 ? -25.168 -3.311 -13.156 1.00 44.50 218 GLY A C 1
ATOM 1815 O O . GLY A 1 218 ? -24.858 -3.266 -14.346 1.00 44.50 218 GLY A O 1
ATOM 1816 N N . GLU A 1 219 ? -26.093 -4.177 -12.733 1.00 37.06 219 GLU A N 1
ATOM 1817 C CA . GLU A 1 219 ? -26.847 -5.009 -13.686 1.00 37.06 219 GLU A CA 1
ATOM 1818 C C . GLU A 1 219 ? -28.002 -4.212 -14.319 1.00 37.06 219 GLU A C 1
ATOM 1820 O O . GLU A 1 219 ? -29.144 -4.307 -13.885 1.00 37.06 219 GLU A O 1
ATOM 1825 N N . SER A 1 220 ? -27.706 -3.382 -15.329 1.00 34.09 220 SER A N 1
ATOM 1826 C CA . SER A 1 220 ? -28.548 -3.135 -16.523 1.00 34.09 220 SER A CA 1
ATOM 1827 C C . SER A 1 220 ? -28.246 -1.798 -17.212 1.00 34.09 220 SER A C 1
ATOM 1829 O O . SER A 1 220 ? -28.994 -0.833 -17.126 1.00 34.09 220 SER A O 1
ATOM 1831 N N . THR A 1 221 ? -27.237 -1.793 -18.074 1.00 31.91 221 THR A N 1
ATOM 1832 C CA . THR A 1 221 ? -27.381 -1.138 -19.382 1.00 31.91 221 THR A CA 1
ATOM 1833 C C . THR A 1 221 ? -26.796 -2.055 -20.446 1.00 31.91 221 THR A C 1
ATOM 1835 O O . THR A 1 221 ? -25.704 -1.862 -20.972 1.00 31.91 221 THR A O 1
ATOM 1838 N N . LYS A 1 222 ? -27.587 -3.067 -20.830 1.00 32.97 222 LYS A N 1
ATOM 1839 C CA . LYS A 1 222 ? -27.613 -3.472 -22.238 1.00 32.97 222 LYS A CA 1
ATOM 1840 C C . LYS A 1 222 ? -28.045 -2.232 -23.017 1.00 32.97 222 LYS A C 1
ATOM 1842 O O . LYS A 1 222 ? -29.239 -1.977 -23.150 1.00 32.97 222 LYS A O 1
ATOM 1847 N N . CYS A 1 223 ? -27.091 -1.451 -23.513 1.00 31.59 223 CYS A N 1
ATOM 1848 C CA . CYS A 1 223 ? -27.367 -0.539 -24.611 1.00 31.59 223 CYS A CA 1
ATOM 1849 C C . CYS A 1 223 ? -27.661 -1.393 -25.849 1.00 31.59 223 CYS A C 1
ATOM 1851 O O . CYS A 1 223 ? -26.784 -1.698 -26.652 1.00 31.59 223 CYS A O 1
ATOM 1853 N N . HIS A 1 224 ? -28.921 -1.810 -25.974 1.00 29.05 224 HIS A N 1
ATOM 1854 C CA . HIS A 1 224 ? -29.543 -1.980 -27.273 1.00 29.05 224 HIS A CA 1
ATOM 1855 C C . HIS A 1 224 ? -29.647 -0.593 -27.899 1.00 29.05 224 HIS A C 1
ATOM 1857 O O . HIS A 1 224 ? -30.465 0.222 -27.483 1.00 29.05 224 HIS A O 1
ATOM 1863 N N . CYS A 1 225 ? -28.814 -0.340 -28.900 1.00 35.16 225 CYS A N 1
ATOM 1864 C CA . CYS A 1 225 ? -29.138 0.618 -29.940 1.00 35.16 225 CYS A CA 1
ATOM 1865 C C . CYS A 1 225 ? -29.261 -0.176 -31.245 1.00 35.16 225 CYS A C 1
ATOM 1867 O O . CYS A 1 225 ? -28.319 -0.287 -32.021 1.00 35.16 225 CYS A O 1
ATOM 1869 N N . GLU A 1 226 ? -30.421 -0.806 -31.428 1.00 31.17 226 GLU A N 1
ATOM 1870 C CA . GLU A 1 226 ? -30.990 -1.037 -32.753 1.00 31.17 226 GLU A CA 1
ATOM 1871 C C . GLU A 1 226 ? -31.874 0.173 -33.052 1.00 31.17 226 GLU A C 1
ATOM 1873 O O . GLU A 1 226 ? -32.996 0.205 -32.560 1.00 31.17 226 GLU A O 1
ATOM 1878 N N . ILE A 1 227 ? -31.397 1.156 -33.821 1.00 38.09 227 ILE A N 1
ATOM 1879 C CA . ILE A 1 227 ? -32.256 2.016 -34.649 1.00 38.09 227 ILE A CA 1
ATOM 1880 C C . ILE A 1 227 ? -31.469 2.398 -35.914 1.00 38.09 227 ILE A C 1
ATOM 1882 O O . ILE A 1 227 ? -30.531 3.187 -35.840 1.00 38.09 227 ILE A O 1
ATOM 1886 N N . CYS A 1 228 ? -31.952 1.833 -37.028 1.00 43.84 228 CYS A N 1
ATOM 1887 C CA . CYS A 1 228 ? -31.805 2.202 -38.446 1.00 43.84 228 CYS A CA 1
ATOM 1888 C C . CYS A 1 228 ? -30.430 2.095 -39.122 1.00 43.84 228 CYS A C 1
ATOM 1890 O O . CYS A 1 228 ? -29.597 3.014 -38.974 1.00 43.84 228 CYS A O 1
#

Secondary structure (DSSP, 8-state):
----EEE-SGGGS-HHHHHHHHHHHHH-B--GGGHHHHHHHHHHHHHHTT-HHHHH-HHHHHHHHHHHHHHHHHHHHHHTTT-TTHHHHHHHHHHHTSSB---HHHHHHHHHHHHHHT-HHHHHHHSSS-PPPHHHHHHHHHHHHHHHHHHHHHHSS--BHHHHHHHHHHHHHHHHHHHS--HHHHB---TT-SHHHHHTTEEE------------TT----------

Organism: Rickettsia prowazekii (strain Madrid E) (NCBI:txid272947)

Sequence (228 aa):
MPFRYKRINIENHNKDELKSLDMMLNQNYFYQNKFEEIKKSYLEDRKAQKDPQYLSDPQLRVIVEKYFEKTAWDLLLNYVIGVKETAFYLASSYINGYGVDQDEFLSHLTLAVGVKLGDEKSIKMLDGEETLPAYIQQFADRCIKEIKKHEAEVQNRDVSCEEIMARAKAFDYFVKTNTNHSYYDTIHEKNNASMKHFSYYVEPIIENNSQDHLEPIGESTKCHCEIC